Protein AF-A0A0V0QAX4-F1 (afdb_monomer)

Organism: Pseudocohnilembus persalinus (NCBI:txid266149)

Mean predicted aligned error: 13.01 Å

InterPro domains:
  IPR016689 ESCRT-2 complex, Snf8 [PTHR12806] (11-221)
  IPR036388 Winged helix-like DNA-binding domain superfamily [G3DSA:1.10.10.10] (90-162)
  IPR036388 Winged helix-like DNA-binding domain superfamily [G3DSA:1.10.10.10] (163-232)
  IPR036390 Winged helix DNA-binding domain superfamily [SSF46785] (23-163)
  IPR036390 Winged helix DNA-binding domain superfamily [SSF46785] (170-221)
  IPR040608 Snf8/Vps36 family [PF04157] (6-216)

Radius of gyration: 29.5 Å; Cα contacts (8 Å, |Δi|>4): 236; chains: 1; bounding box: 85×43×83 Å

Foldseek 3Di:
DDPPVVVVVVVVVVVVVVVVVVVVVVVVVVVVVVVVVVVVVLVVLLVVCLVCVVVLQAPQVVVVVNQVVCVVVVQHCQPCPDGSNVVVCSVVSLLVVLVLLVVVLVVCCLQQLQKDWLVVSQVVCCVPVVGHHDLVSNVSSQVSCVVVDQWDQDPSTMIGNHPDPPDPVVVLLVVLCLVVVWDWPVSCCVPVVDDPVVVVVVVVVCVVSVQWDFDPPDPPSTRTTGGRDNDPPDDPPPDDDDD

Secondary structure (DSSP, 8-state):
---HHHHHHHHHHHHHHHHHHHHHHHHHHHHHHHHHHHHHHHHHHHHHHHHTHHHHHH-HHHHHHHHHHHHHTT--TT--SS-TTGGGTHHHHHHHHHHHHHHHHHHHHHHHTTEEEHHHHHHHHHHHH-----HHHHHHHHHHHGGGSS-EEETTTEEE-S-----HHHHHHHHHHHHHSSB-HHHHHHHH---HHHHHHHHHHHHHTTSEEEE--STTT--EEEETTS-------------

Structure (mmCIF, N/CA/C/O backbone):
data_AF-A0A0V0QAX4-F1
#
_entry.id   AF-A0A0V0QAX4-F1
#
loop_
_atom_site.group_PDB
_atom_site.id
_atom_site.type_symbol
_atom_site.label_atom_id
_atom_site.label_alt_id
_atom_site.label_comp_id
_atom_site.label_asym_id
_atom_site.label_entity_id
_atom_site.label_seq_id
_atom_site.pdbx_PDB_ins_code
_atom_site.Cartn_x
_atom_site.Cartn_y
_atom_site.Cartn_z
_atom_site.occupancy
_atom_site.B_iso_or_equiv
_atom_site.auth_seq_id
_atom_site.auth_comp_id
_atom_site.auth_asym_id
_atom_site.auth_atom_id
_atom_site.pdbx_PDB_model_num
ATOM 1 N N . MET A 1 1 ? 61.020 29.880 -45.262 1.00 47.19 1 MET A N 1
ATOM 2 C CA . MET A 1 1 ? 59.591 29.829 -44.875 1.00 47.19 1 MET A CA 1
ATOM 3 C C . MET A 1 1 ? 59.171 28.366 -44.770 1.00 47.19 1 MET A C 1
ATOM 5 O O . MET A 1 1 ? 59.233 27.662 -45.765 1.00 47.19 1 MET A O 1
ATOM 9 N N . TYR A 1 2 ? 58.851 27.876 -43.567 1.00 47.47 2 TYR A N 1
ATOM 10 C CA . TYR A 1 2 ? 58.527 26.464 -43.296 1.00 47.47 2 TYR A CA 1
ATOM 11 C C . TYR A 1 2 ? 57.004 26.238 -43.420 1.00 47.47 2 TYR A C 1
ATOM 13 O O . TYR A 1 2 ? 56.270 26.425 -42.454 1.00 47.47 2 TYR A O 1
ATOM 21 N N . THR A 1 3 ? 56.512 25.852 -44.600 1.00 57.62 3 THR A N 1
ATOM 22 C CA . THR A 1 3 ? 55.073 25.620 -44.881 1.00 57.62 3 THR A CA 1
ATOM 23 C C . THR A 1 3 ? 54.594 24.192 -44.562 1.00 57.62 3 THR A C 1
ATOM 25 O O . THR A 1 3 ? 53.397 23.925 -44.522 1.00 57.62 3 THR A O 1
ATOM 28 N N . GLY A 1 4 ? 55.505 23.255 -44.267 1.00 58.09 4 GLY A N 1
ATOM 29 C CA . GLY A 1 4 ? 55.155 21.846 -44.017 1.00 58.09 4 GLY A CA 1
ATOM 30 C C . GLY A 1 4 ? 54.457 21.572 -42.674 1.00 58.09 4 GLY A C 1
ATOM 31 O O . GLY A 1 4 ? 53.596 20.698 -42.590 1.00 58.09 4 GLY A O 1
ATOM 32 N N . LYS A 1 5 ? 54.773 22.337 -41.616 1.00 57.31 5 LYS A N 1
ATOM 33 C CA . LYS A 1 5 ? 54.164 22.147 -40.281 1.00 57.31 5 LYS A CA 1
ATOM 34 C C . LYS A 1 5 ? 52.721 22.670 -40.199 1.00 57.31 5 LYS A C 1
ATOM 36 O O . LYS A 1 5 ? 51.925 22.106 -39.451 1.00 57.31 5 LYS A O 1
ATOM 41 N N . SER A 1 6 ? 52.367 23.71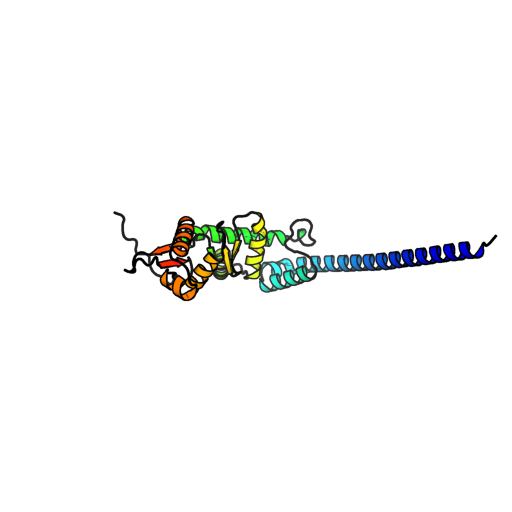3 -40.960 1.00 60.25 6 SER A N 1
ATOM 42 C CA . SER A 1 6 ? 50.993 24.242 -41.002 1.00 60.25 6 SER A CA 1
ATOM 43 C C . SER A 1 6 ? 50.045 23.304 -41.747 1.00 60.25 6 SER A C 1
ATOM 45 O O . SER A 1 6 ? 48.944 23.050 -41.260 1.00 60.25 6 SER A O 1
ATOM 47 N N . ASN A 1 7 ? 50.495 22.717 -42.862 1.00 61.50 7 ASN A N 1
ATOM 48 C CA . ASN A 1 7 ? 49.684 21.794 -43.661 1.00 61.50 7 ASN A CA 1
ATOM 49 C C . ASN A 1 7 ? 49.358 20.513 -42.879 1.00 61.50 7 ASN A C 1
ATOM 51 O O . ASN A 1 7 ? 48.192 20.140 -42.778 1.00 61.50 7 ASN A O 1
ATOM 55 N N . PHE A 1 8 ? 50.342 19.927 -42.186 1.00 61.03 8 PHE A N 1
ATOM 56 C CA . PHE A 1 8 ? 50.120 18.746 -41.343 1.00 61.03 8 PHE A CA 1
ATOM 57 C C . PHE A 1 8 ? 49.133 19.000 -40.189 1.00 61.03 8 PHE A C 1
ATOM 59 O O . PHE A 1 8 ? 48.327 18.131 -39.851 1.00 61.03 8 PHE A O 1
ATOM 66 N N . LYS A 1 9 ? 49.160 20.202 -39.590 1.00 69.69 9 LYS A N 1
ATOM 67 C CA . LYS A 1 9 ? 48.204 20.600 -38.544 1.00 69.69 9 LYS A CA 1
ATOM 68 C C . LYS A 1 9 ? 46.785 20.745 -39.109 1.00 69.69 9 LYS A C 1
ATOM 70 O O . LYS A 1 9 ? 45.846 20.270 -38.476 1.00 69.69 9 LYS A O 1
ATOM 75 N N . SER A 1 10 ? 46.644 21.313 -40.310 1.00 72.81 10 SER A N 1
ATOM 76 C CA . SER A 1 10 ? 45.350 21.453 -40.993 1.00 72.81 10 SER A CA 1
ATOM 77 C C . SER A 1 10 ? 44.757 20.111 -41.446 1.00 72.81 10 SER A C 1
ATOM 79 O O . SER A 1 10 ? 43.562 19.886 -41.289 1.00 72.81 10 SER A O 1
ATOM 81 N N . ASP A 1 11 ? 45.585 19.168 -41.904 1.00 75.06 11 ASP A N 1
ATOM 82 C CA . ASP A 1 11 ? 45.136 17.827 -42.304 1.00 75.06 11 ASP A CA 1
ATOM 83 C C . ASP A 1 11 ? 44.796 16.941 -41.104 1.00 75.06 11 ASP A C 1
ATOM 85 O O . ASP A 1 11 ? 43.982 16.022 -41.204 1.00 75.06 11 ASP A O 1
ATOM 89 N N . ARG A 1 12 ? 45.425 17.188 -39.950 1.00 76.75 12 ARG A N 1
ATOM 90 C CA . ARG A 1 12 ? 45.042 16.554 -38.685 1.00 76.75 12 ARG A CA 1
ATOM 91 C C . ARG A 1 12 ? 43.699 17.096 -38.193 1.00 76.75 12 ARG A C 1
ATOM 93 O O . ARG A 1 12 ? 42.835 16.297 -37.867 1.00 76.75 12 ARG A O 1
ATOM 100 N N . GLN A 1 13 ? 43.487 18.413 -38.254 1.00 79.25 13 GLN A N 1
ATOM 101 C CA . GLN A 1 13 ? 42.197 19.032 -37.920 1.00 79.25 13 GLN A CA 1
ATOM 102 C C . GLN A 1 13 ? 41.061 18.529 -38.819 1.00 79.25 13 GLN A C 1
ATOM 104 O O . GLN A 1 13 ? 40.039 18.098 -38.300 1.00 79.25 13 GLN A O 1
ATOM 109 N N . LYS A 1 14 ? 41.268 18.466 -40.141 1.00 81.88 14 LYS A N 1
ATOM 110 C CA . LYS A 1 14 ? 40.272 17.920 -41.080 1.00 81.88 14 LYS A CA 1
ATOM 111 C C . LYS A 1 14 ? 39.947 16.447 -40.816 1.00 81.88 14 LYS A C 1
ATOM 113 O O . LYS A 1 14 ? 38.798 16.039 -40.954 1.00 81.88 14 LYS A O 1
ATOM 118 N N . ARG A 1 15 ? 40.940 15.633 -40.434 1.00 79.06 15 ARG A N 1
ATOM 119 C CA . ARG A 1 15 ? 40.718 14.226 -40.054 1.00 79.06 15 ARG A CA 1
ATOM 120 C C . ARG A 1 15 ? 39.947 14.105 -38.743 1.00 79.06 15 ARG A C 1
ATOM 122 O O . ARG A 1 15 ? 39.006 13.323 -38.679 1.00 79.06 15 ARG A O 1
ATOM 129 N N . ASP A 1 16 ? 40.298 14.903 -37.740 1.00 82.19 16 ASP A N 1
ATOM 130 C CA . ASP A 1 16 ? 39.611 14.915 -36.446 1.00 82.19 16 ASP A CA 1
ATOM 131 C C . ASP A 1 16 ? 38.159 15.417 -36.580 1.00 82.19 16 ASP A C 1
ATOM 133 O O . ASP A 1 16 ? 37.256 14.888 -35.933 1.00 82.19 16 ASP A O 1
ATOM 137 N N . GLU A 1 17 ? 37.905 16.404 -37.445 1.00 84.88 17 GLU A N 1
ATOM 138 C CA . GLU A 1 17 ? 36.560 16.884 -37.793 1.00 84.88 17 GLU A CA 1
ATOM 139 C C . GLU A 1 17 ? 35.748 15.815 -38.525 1.00 84.88 17 GLU A C 1
ATOM 141 O O . GLU A 1 17 ? 34.607 15.553 -38.146 1.00 84.88 17 GLU A O 1
ATOM 146 N N . LYS A 1 18 ? 36.354 15.122 -39.496 1.00 87.62 18 LYS A N 1
ATOM 147 C CA . LYS A 1 18 ? 35.697 14.034 -40.228 1.00 87.62 18 LYS A CA 1
ATOM 148 C C . LYS A 1 18 ? 35.340 12.852 -39.319 1.00 87.62 18 LYS A C 1
ATOM 150 O O . LYS A 1 18 ? 34.221 12.357 -39.392 1.00 87.62 18 LYS A O 1
ATOM 155 N N . ILE A 1 19 ? 36.231 12.456 -38.405 1.00 87.12 19 ILE A N 1
ATOM 156 C CA . ILE A 1 19 ? 35.958 11.408 -37.402 1.00 87.12 19 ILE A CA 1
ATOM 157 C C . ILE A 1 19 ? 34.813 11.832 -36.469 1.00 87.12 19 ILE A C 1
ATOM 159 O O . ILE A 1 19 ? 33.956 11.017 -36.127 1.00 87.12 19 ILE A O 1
ATOM 163 N N . LYS A 1 20 ? 34.755 13.111 -36.073 1.00 88.31 20 LYS A N 1
ATOM 164 C CA . LYS A 1 20 ? 33.646 13.643 -35.263 1.00 88.31 20 LYS A CA 1
ATOM 165 C C . LYS A 1 20 ? 32.323 13.655 -36.026 1.00 88.31 20 LYS A C 1
ATOM 167 O O . LYS A 1 20 ? 31.297 13.318 -35.440 1.00 88.31 20 LYS A O 1
ATOM 172 N N . GLU A 1 21 ? 32.322 14.034 -37.301 1.00 89.88 21 GLU A N 1
ATOM 173 C CA . GLU A 1 21 ? 31.119 14.002 -38.140 1.00 89.88 21 GLU A CA 1
ATOM 174 C C . GLU A 1 21 ? 30.629 12.577 -38.394 1.00 89.88 21 GLU A C 1
ATOM 176 O O . GLU A 1 21 ? 29.437 12.313 -38.256 1.00 89.88 21 GLU A O 1
ATOM 181 N N . GLU A 1 22 ? 31.526 11.646 -38.718 1.00 88.25 22 GLU A N 1
ATOM 182 C CA . GLU A 1 22 ? 31.187 10.231 -38.897 1.00 88.25 22 GLU A CA 1
ATOM 183 C C . GLU A 1 22 ? 30.671 9.613 -37.588 1.00 88.25 22 GLU A C 1
ATOM 185 O O . GLU A 1 22 ? 29.673 8.892 -37.599 1.00 88.25 22 GLU A O 1
ATOM 190 N N . GLY A 1 23 ? 31.265 9.974 -36.445 1.00 89.12 23 GLY A N 1
ATOM 191 C CA . GLY A 1 23 ? 30.780 9.581 -35.120 1.00 89.12 23 GLY A CA 1
ATOM 192 C C . GLY A 1 23 ? 29.378 10.114 -34.808 1.00 89.12 23 GLY A C 1
ATOM 193 O O . GLY A 1 23 ? 28.542 9.366 -34.299 1.00 89.12 23 GLY A O 1
ATOM 194 N N . LYS A 1 24 ? 29.086 11.375 -35.162 1.00 91.38 24 LYS A N 1
ATOM 195 C CA . LYS A 1 24 ? 27.735 11.951 -35.045 1.00 91.38 24 LYS A CA 1
ATOM 196 C C . LYS A 1 24 ? 26.735 11.243 -35.957 1.00 91.38 24 LYS A C 1
ATOM 198 O O . LYS A 1 24 ? 25.682 10.848 -35.477 1.00 91.38 24 LYS A O 1
ATOM 203 N N . LYS A 1 25 ? 27.083 10.997 -37.225 1.00 91.50 25 LYS A N 1
ATOM 204 C CA . LYS A 1 25 ? 26.215 10.276 -38.174 1.00 91.50 25 LYS A CA 1
ATOM 205 C C . LYS A 1 25 ? 25.864 8.876 -37.674 1.00 91.50 25 LYS A C 1
ATOM 207 O O . LYS A 1 25 ? 24.694 8.513 -37.658 1.00 91.50 25 LYS A O 1
ATOM 212 N N . LEU A 1 26 ? 26.852 8.119 -37.193 1.00 91.69 26 LEU A N 1
ATOM 213 C CA . LEU A 1 26 ? 26.628 6.789 -36.623 1.00 91.69 26 LEU A CA 1
ATOM 214 C C . LEU A 1 26 ? 25.716 6.843 -35.384 1.00 91.69 26 LEU A C 1
ATOM 216 O O . LEU A 1 26 ? 24.874 5.969 -35.181 1.00 91.69 26 LEU A O 1
ATOM 220 N N . TYR A 1 27 ? 25.893 7.859 -34.538 1.00 90.38 27 TYR A N 1
ATOM 221 C CA . TYR A 1 27 ? 25.066 8.072 -33.353 1.00 90.38 27 TYR A CA 1
ATOM 222 C C . TYR A 1 27 ? 23.620 8.434 -33.721 1.00 90.38 27 TYR A C 1
ATOM 224 O O . TYR A 1 27 ? 22.680 7.859 -33.168 1.00 90.38 27 TYR A O 1
ATOM 232 N N . ASP A 1 28 ? 23.436 9.315 -34.701 1.00 92.00 28 ASP A N 1
ATOM 233 C CA . ASP A 1 28 ? 22.125 9.727 -35.197 1.00 92.00 28 ASP A CA 1
ATOM 234 C C . ASP A 1 28 ? 21.388 8.567 -35.876 1.00 92.00 28 ASP A C 1
ATOM 236 O O . ASP A 1 28 ? 20.200 8.362 -35.624 1.00 92.00 28 ASP A O 1
ATOM 240 N N . GLU A 1 29 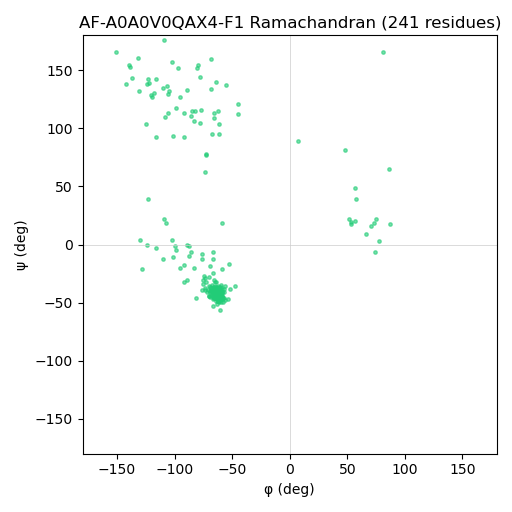? 22.086 7.739 -36.659 1.00 92.81 29 GLU A N 1
ATOM 241 C CA . GLU A 1 29 ? 21.525 6.516 -37.242 1.00 92.81 29 GLU A CA 1
ATOM 242 C C . GLU A 1 29 ? 21.095 5.510 -36.171 1.00 92.81 29 GLU A C 1
ATOM 244 O O . GLU A 1 29 ? 19.999 4.950 -36.253 1.00 92.81 29 GLU A O 1
ATOM 249 N N . LYS A 1 30 ? 21.919 5.296 -35.135 1.00 89.94 30 LYS A N 1
ATOM 250 C CA . LYS A 1 30 ? 21.555 4.434 -33.999 1.00 89.94 30 LYS A CA 1
ATOM 251 C C . LYS A 1 30 ? 20.317 4.960 -33.274 1.00 89.94 30 LYS A C 1
ATOM 253 O O . LYS A 1 30 ? 19.396 4.188 -33.022 1.00 89.94 30 LYS A O 1
ATOM 258 N N . ASN A 1 31 ? 20.255 6.260 -32.993 1.00 92.25 31 ASN A N 1
ATOM 259 C CA . ASN A 1 31 ? 19.094 6.881 -32.357 1.00 92.25 31 ASN A CA 1
ATOM 260 C C . ASN A 1 31 ? 17.840 6.803 -33.225 1.00 92.25 31 ASN A C 1
ATOM 262 O O . ASN A 1 31 ? 16.748 6.585 -32.704 1.00 92.25 31 ASN A O 1
ATOM 266 N N . LYS A 1 32 ? 17.980 6.963 -34.543 1.00 93.44 32 LYS A N 1
ATOM 267 C CA . LYS A 1 32 ? 16.867 6.822 -35.479 1.00 93.44 32 LYS A CA 1
ATOM 268 C C . LYS A 1 32 ? 16.303 5.401 -35.445 1.00 93.44 32 LYS A C 1
ATOM 270 O O . LYS A 1 32 ? 15.104 5.243 -35.239 1.00 93.44 32 LYS A O 1
ATOM 275 N N . ARG A 1 33 ? 17.166 4.382 -35.521 1.00 89.31 33 ARG A N 1
ATOM 276 C CA . ARG A 1 33 ? 16.754 2.971 -35.405 1.00 89.31 33 ARG A CA 1
ATOM 277 C C . ARG A 1 33 ? 16.085 2.671 -34.065 1.00 89.31 33 ARG A C 1
ATOM 279 O O . ARG A 1 33 ? 15.062 1.999 -34.032 1.00 89.31 33 ARG A O 1
ATOM 286 N N . LEU A 1 34 ? 16.625 3.192 -32.962 1.00 87.88 34 LEU A N 1
ATOM 287 C CA . LEU A 1 34 ? 16.018 3.027 -31.637 1.00 87.88 34 LEU A CA 1
ATOM 288 C C . LEU A 1 34 ? 14.614 3.647 -31.568 1.00 87.88 34 LEU A C 1
ATOM 290 O O . LEU A 1 34 ? 13.704 3.026 -31.025 1.00 87.88 34 LEU A O 1
ATOM 294 N N . LYS A 1 35 ? 14.414 4.833 -32.156 1.00 86.88 35 LYS A N 1
ATOM 295 C CA . LYS A 1 35 ? 13.094 5.483 -32.231 1.00 86.88 35 LYS A CA 1
ATOM 296 C C . LYS A 1 35 ? 12.101 4.697 -33.087 1.00 86.88 35 LYS A C 1
ATOM 298 O O . LYS A 1 35 ? 10.939 4.583 -32.707 1.00 86.88 35 LYS A O 1
ATOM 303 N N . GLU A 1 36 ? 12.541 4.146 -34.215 1.00 89.12 36 GLU A N 1
ATOM 304 C CA . GLU A 1 36 ? 11.704 3.305 -35.080 1.00 89.12 36 GLU A CA 1
ATOM 305 C C . GLU A 1 36 ? 11.250 2.037 -34.343 1.00 89.12 36 GLU A C 1
ATOM 307 O O . GLU A 1 36 ? 10.052 1.761 -34.286 1.00 89.12 36 GLU A O 1
ATOM 312 N N . ILE A 1 37 ? 12.179 1.328 -33.687 1.00 86.31 37 ILE A N 1
ATOM 313 C CA . ILE A 1 37 ? 11.867 0.145 -32.866 1.00 86.31 37 ILE A CA 1
ATOM 314 C C . ILE A 1 37 ? 10.879 0.505 -31.754 1.00 86.31 37 ILE A C 1
ATOM 316 O O . ILE A 1 37 ? 9.887 -0.196 -31.563 1.00 86.31 37 ILE A O 1
ATOM 320 N N . HIS A 1 38 ? 11.118 1.612 -31.047 1.00 82.56 38 HIS A N 1
ATOM 321 C CA . HIS A 1 38 ? 10.220 2.084 -29.998 1.00 82.56 38 HIS A CA 1
ATOM 322 C C . HIS A 1 38 ? 8.808 2.359 -30.534 1.00 82.56 38 HIS A C 1
ATOM 324 O O . HIS A 1 38 ? 7.829 2.021 -29.875 1.00 82.56 38 HIS A O 1
ATOM 330 N N . THR A 1 39 ? 8.692 2.950 -31.726 1.00 82.62 39 THR A N 1
ATOM 331 C CA . THR A 1 39 ? 7.399 3.292 -32.342 1.00 82.62 39 THR A CA 1
ATOM 332 C C . THR A 1 39 ? 6.608 2.036 -32.697 1.00 82.62 39 THR A C 1
ATOM 334 O O . THR A 1 39 ? 5.495 1.869 -32.209 1.00 82.62 39 THR A O 1
ATOM 337 N N . VAL A 1 40 ? 7.215 1.103 -33.439 1.00 86.56 40 VAL A N 1
ATOM 338 C CA . VAL A 1 40 ? 6.571 -0.169 -33.820 1.00 86.56 40 VAL A CA 1
ATOM 339 C C . VAL A 1 40 ? 6.159 -0.967 -32.583 1.00 86.56 40 VAL A C 1
ATOM 341 O O . VAL A 1 40 ? 5.072 -1.538 -32.521 1.00 86.56 40 VAL A O 1
ATOM 344 N N . PHE A 1 41 ? 7.016 -1.000 -31.563 1.00 80.44 41 PHE A N 1
ATOM 345 C CA . PHE A 1 41 ? 6.709 -1.713 -30.332 1.00 80.44 41 PHE A CA 1
ATOM 346 C C . PHE A 1 41 ? 5.574 -1.048 -29.543 1.00 80.44 41 PHE A C 1
ATOM 348 O O . PHE A 1 41 ? 4.704 -1.743 -29.025 1.00 80.44 41 PHE A O 1
ATOM 355 N N . SER A 1 42 ? 5.550 0.287 -29.489 1.00 78.69 42 SER A N 1
ATOM 356 C CA . SER A 1 42 ? 4.473 1.050 -28.851 1.00 78.69 42 SER A CA 1
ATOM 357 C C . SER A 1 42 ? 3.127 0.779 -29.516 1.00 78.69 42 SER A C 1
ATOM 359 O O . SER A 1 42 ? 2.152 0.512 -28.823 1.00 78.69 42 SER A O 1
ATOM 361 N N . GLU A 1 43 ? 3.078 0.778 -30.849 1.00 82.12 43 GLU A N 1
ATOM 362 C CA . GLU A 1 43 ? 1.871 0.458 -31.620 1.00 82.12 43 GLU A CA 1
ATOM 363 C C . GLU A 1 43 ? 1.377 -0.966 -31.336 1.00 82.12 43 GLU A C 1
ATOM 365 O O . GLU A 1 43 ? 0.200 -1.164 -31.026 1.00 82.12 43 GLU A O 1
ATOM 370 N N . ASN A 1 44 ? 2.286 -1.946 -31.347 1.00 84.06 44 ASN A N 1
ATOM 371 C CA . ASN A 1 44 ? 1.963 -3.337 -31.026 1.00 84.06 44 ASN A CA 1
ATOM 372 C C . ASN A 1 44 ? 1.453 -3.495 -29.587 1.00 84.06 44 ASN A C 1
ATOM 374 O O . ASN A 1 44 ? 0.505 -4.243 -29.345 1.00 84.06 44 ASN A O 1
ATOM 378 N N . LEU A 1 45 ? 2.057 -2.791 -28.626 1.00 81.12 45 LEU A N 1
ATOM 379 C CA . LEU A 1 45 ? 1.642 -2.825 -27.226 1.00 81.12 45 LEU A CA 1
ATOM 380 C C . LEU A 1 45 ? 0.253 -2.202 -27.058 1.00 81.12 45 LEU A C 1
ATOM 382 O O . LEU A 1 45 ? -0.593 -2.782 -26.378 1.00 81.12 45 LEU A O 1
ATOM 386 N N . THR A 1 46 ? -0.021 -1.078 -27.719 1.00 78.19 46 THR A N 1
ATOM 387 C CA . THR A 1 46 ? -1.347 -0.449 -27.724 1.00 78.19 46 THR A CA 1
ATOM 388 C C . THR A 1 46 ? -2.396 -1.363 -28.355 1.00 78.19 46 THR A C 1
ATOM 390 O O . THR A 1 46 ? -3.487 -1.525 -27.806 1.00 78.19 46 THR A O 1
ATOM 393 N N . GLN A 1 47 ? -2.066 -2.031 -29.462 1.00 83.44 47 GLN A N 1
ATOM 394 C CA . GLN A 1 47 ? -2.954 -3.008 -30.090 1.00 83.44 47 GLN A CA 1
ATOM 395 C C . GLN A 1 47 ? -3.226 -4.199 -29.162 1.00 83.44 47 GLN A C 1
ATOM 397 O O . GLN A 1 47 ? -4.377 -4.603 -29.001 1.00 83.44 47 GLN A O 1
ATOM 402 N N . TYR A 1 48 ? -2.193 -4.729 -28.506 1.00 83.00 48 TYR A N 1
ATOM 403 C CA . TYR A 1 48 ? -2.325 -5.806 -27.526 1.00 83.00 48 TYR A CA 1
ATOM 404 C C . TYR A 1 48 ? -3.205 -5.388 -26.342 1.00 83.00 48 TYR A C 1
ATOM 406 O O . TYR A 1 48 ? -4.123 -6.111 -25.952 1.00 83.00 48 TYR A O 1
ATOM 414 N N . ALA A 1 49 ? -2.972 -4.195 -25.795 1.00 80.50 49 ALA A N 1
ATOM 415 C CA . ALA A 1 49 ? -3.759 -3.646 -24.701 1.00 80.50 49 ALA A CA 1
ATOM 416 C C . ALA A 1 49 ? -5.235 -3.479 -25.101 1.00 80.50 49 ALA A C 1
ATOM 418 O O . ALA A 1 49 ? -6.122 -3.868 -24.345 1.00 80.50 49 ALA A O 1
ATOM 419 N N . SER A 1 50 ? -5.510 -3.001 -26.318 1.00 81.38 50 SER A N 1
ATOM 420 C CA . SER A 1 50 ? -6.872 -2.895 -26.854 1.00 81.38 50 SER A CA 1
ATOM 421 C C . SER A 1 50 ? -7.545 -4.266 -27.009 1.00 81.38 50 SER A C 1
ATOM 423 O O . SER A 1 50 ? -8.672 -4.451 -26.552 1.00 81.38 50 SER A O 1
ATOM 425 N N . GLN A 1 51 ? -6.847 -5.258 -27.571 1.00 87.25 51 GLN A N 1
ATOM 426 C CA . GLN A 1 51 ? -7.388 -6.609 -27.769 1.00 87.25 51 GLN A CA 1
ATOM 427 C C . GLN A 1 51 ? -7.700 -7.333 -26.455 1.00 87.25 51 GLN A C 1
ATOM 429 O O . GLN A 1 51 ? -8.671 -8.085 -26.369 1.00 87.25 51 GLN A O 1
ATOM 434 N N . TYR A 1 52 ? -6.879 -7.123 -25.425 1.00 84.69 52 TYR A N 1
ATOM 435 C CA . TYR A 1 52 ? -6.994 -7.821 -24.146 1.00 84.69 52 TYR A CA 1
ATOM 436 C C . TYR A 1 52 ? -7.517 -6.936 -23.009 1.00 84.69 52 TYR A C 1
ATOM 438 O O . TYR A 1 52 ? -7.396 -7.314 -21.841 1.00 84.69 52 TYR A O 1
ATOM 446 N N . GLN A 1 53 ? -8.152 -5.803 -23.322 1.00 81.56 53 GLN A N 1
ATOM 447 C CA . GLN A 1 53 ? -8.592 -4.816 -22.332 1.00 81.56 53 GLN A CA 1
ATOM 448 C C . GLN A 1 53 ? -9.461 -5.430 -21.229 1.00 81.56 53 GLN A C 1
ATOM 450 O O . GLN A 1 53 ? -9.201 -5.228 -20.040 1.00 81.56 53 GLN A O 1
ATOM 455 N N . ASP A 1 54 ? -10.443 -6.249 -21.602 1.00 83.69 54 ASP A N 1
ATOM 456 C CA . ASP A 1 54 ? -11.325 -6.920 -20.644 1.00 83.69 54 ASP A CA 1
ATOM 457 C C . ASP A 1 54 ? -10.584 -7.917 -19.753 1.00 83.69 54 ASP A C 1
ATOM 459 O O . ASP A 1 54 ? -10.891 -8.033 -18.564 1.00 83.69 54 ASP A O 1
ATOM 463 N N . LYS A 1 55 ? -9.585 -8.623 -20.297 1.00 85.94 55 LYS A N 1
ATOM 464 C CA . LYS A 1 55 ? -8.765 -9.554 -19.511 1.00 85.94 55 LYS A CA 1
ATOM 465 C C . LYS A 1 55 ? -7.905 -8.798 -18.504 1.00 85.94 55 LYS A C 1
ATOM 467 O O . LYS A 1 55 ? -7.805 -9.238 -17.363 1.00 85.94 55 LYS A O 1
ATOM 472 N N . ILE A 1 56 ? -7.358 -7.645 -18.890 1.00 83.38 56 ILE A N 1
ATOM 473 C CA . ILE A 1 56 ? -6.573 -6.778 -17.998 1.00 83.38 56 ILE A CA 1
ATOM 474 C C . ILE A 1 56 ? -7.462 -6.188 -16.893 1.00 83.38 56 ILE A C 1
ATOM 476 O O . ILE A 1 56 ? -7.045 -6.084 -15.742 1.00 83.38 56 ILE A O 1
ATOM 480 N N . LYS A 1 57 ? -8.721 -5.849 -17.188 1.00 82.06 57 LYS A N 1
ATOM 481 C CA . LYS A 1 57 ? -9.656 -5.344 -16.168 1.00 82.06 57 LYS A CA 1
ATOM 482 C C . LYS A 1 57 ? -10.153 -6.437 -15.217 1.00 82.06 57 LYS A C 1
ATOM 484 O O . LYS A 1 57 ? -10.265 -6.194 -14.019 1.00 82.06 57 LYS A O 1
ATOM 489 N N . LYS A 1 58 ? -10.430 -7.643 -15.717 1.00 85.62 58 LYS A N 1
ATOM 490 C CA . LYS A 1 58 ? -11.065 -8.708 -14.919 1.00 85.62 58 LYS A CA 1
ATOM 491 C C . LYS A 1 58 ? -10.087 -9.606 -14.166 1.00 85.62 58 LYS A C 1
ATOM 493 O O . LYS A 1 58 ? -10.456 -10.118 -13.116 1.00 85.62 58 LYS A O 1
ATOM 498 N N . ASN A 1 59 ? -8.877 -9.828 -14.683 1.00 89.50 59 ASN A N 1
ATOM 499 C CA . ASN A 1 59 ? -7.920 -10.767 -14.095 1.00 89.50 59 ASN A CA 1
ATOM 500 C C . ASN A 1 59 ? -6.744 -10.022 -13.426 1.00 89.50 59 ASN A C 1
ATOM 502 O O . ASN A 1 59 ? -5.891 -9.486 -14.138 1.00 89.50 59 ASN A O 1
ATOM 506 N N . PRO A 1 60 ? -6.643 -10.033 -12.080 1.00 89.88 60 PRO A N 1
ATOM 507 C CA . PRO A 1 60 ? -5.562 -9.361 -11.352 1.00 89.88 60 PRO A CA 1
ATOM 508 C C . PRO A 1 60 ? -4.161 -9.864 -11.699 1.00 89.88 60 PRO A C 1
ATOM 510 O O . PRO A 1 60 ? -3.219 -9.079 -11.766 1.00 89.88 60 PRO A O 1
ATOM 513 N N . HIS A 1 61 ? -4.006 -11.168 -11.938 1.00 90.19 61 HIS A N 1
ATOM 514 C CA . HIS A 1 61 ? -2.702 -11.750 -12.250 1.00 90.19 61 HIS A CA 1
ATOM 515 C C . HIS A 1 61 ? -2.223 -11.321 -13.638 1.00 90.19 61 HIS A C 1
ATOM 517 O O . HIS A 1 61 ? -1.088 -10.881 -13.799 1.00 90.19 61 HIS A O 1
ATOM 523 N N . PHE A 1 62 ? -3.121 -11.363 -14.625 1.00 89.44 62 PHE A N 1
ATOM 524 C CA . PHE A 1 62 ? -2.822 -10.886 -15.975 1.00 89.44 62 PHE A CA 1
ATOM 525 C C . PHE A 1 62 ? -2.520 -9.382 -15.990 1.00 89.44 62 PHE A C 1
ATOM 527 O O . PHE A 1 62 ? -1.589 -8.937 -16.656 1.00 89.44 62 PHE A O 1
ATOM 534 N N . ARG A 1 63 ? -3.270 -8.598 -15.206 1.00 88.62 63 ARG A N 1
ATOM 535 C CA . ARG A 1 63 ? -3.027 -7.164 -15.025 1.00 88.62 63 ARG A CA 1
ATOM 536 C C . ARG A 1 63 ? -1.647 -6.880 -14.449 1.00 88.62 63 ARG A C 1
ATOM 538 O O . ARG A 1 63 ? -0.951 -6.008 -14.957 1.00 88.62 63 ARG A O 1
ATOM 545 N N . GLN A 1 64 ? -1.241 -7.619 -13.421 1.00 88.50 64 GLN A N 1
ATOM 546 C CA . GLN A 1 64 ? 0.086 -7.477 -12.831 1.00 88.50 64 GLN A CA 1
ATOM 547 C C . GLN A 1 64 ? 1.191 -7.760 -13.859 1.00 88.50 64 GLN A C 1
ATOM 549 O O . GLN A 1 64 ? 2.064 -6.918 -14.036 1.00 88.50 64 GLN A O 1
ATOM 554 N N . GLN A 1 65 ? 1.109 -8.875 -14.592 1.00 88.75 65 GLN A N 1
ATOM 555 C CA . GLN A 1 65 ? 2.089 -9.218 -15.634 1.00 88.75 65 GLN A CA 1
ATOM 556 C C . GLN A 1 65 ? 2.170 -8.149 -16.731 1.00 88.75 65 GLN A C 1
ATOM 558 O O . GLN A 1 65 ? 3.254 -7.783 -17.180 1.00 88.75 65 GLN A O 1
ATOM 563 N N . PHE A 1 66 ? 1.020 -7.613 -17.149 1.00 85.69 66 PHE A N 1
ATOM 564 C CA . PHE A 1 66 ? 0.972 -6.525 -18.123 1.00 85.69 66 PHE A CA 1
ATOM 565 C C . PHE A 1 66 ? 1.658 -5.255 -17.597 1.00 85.69 66 PHE A C 1
ATOM 567 O O . PHE A 1 66 ? 2.407 -4.607 -18.326 1.00 85.69 66 PHE A O 1
ATOM 574 N N . ASN A 1 67 ? 1.457 -4.916 -16.323 1.00 83.50 67 ASN A N 1
ATOM 575 C CA . ASN A 1 67 ? 2.117 -3.768 -15.707 1.00 83.50 67 ASN A CA 1
ATOM 576 C C . ASN A 1 67 ? 3.630 -3.971 -15.547 1.00 83.50 67 ASN A C 1
ATOM 578 O O . ASN A 1 67 ? 4.385 -3.030 -15.774 1.00 83.50 67 ASN A O 1
ATOM 582 N N . GLU A 1 68 ? 4.078 -5.174 -15.187 1.00 86.06 68 GLU A N 1
ATOM 583 C CA . GLU A 1 68 ? 5.503 -5.529 -15.112 1.00 86.06 68 GLU A CA 1
ATOM 584 C C . GLU A 1 68 ? 6.177 -5.402 -16.486 1.00 86.06 68 GLU A C 1
ATOM 586 O O . GLU A 1 68 ? 7.266 -4.836 -16.591 1.00 86.06 68 GLU A O 1
ATOM 591 N N . LEU A 1 69 ? 5.496 -5.833 -17.555 1.00 83.31 69 LEU A N 1
ATOM 592 C CA . LEU A 1 69 ? 5.954 -5.638 -18.932 1.00 83.31 69 LEU A CA 1
ATOM 593 C C . LEU A 1 69 ? 6.099 -4.147 -19.275 1.00 83.31 69 LEU A C 1
ATOM 595 O O . LEU A 1 69 ? 7.115 -3.745 -19.837 1.00 83.31 69 LEU A O 1
ATOM 599 N N . CYS A 1 70 ? 5.110 -3.322 -18.914 1.00 79.94 70 CYS A N 1
ATOM 600 C CA . CYS A 1 70 ? 5.165 -1.877 -19.150 1.00 79.94 70 CYS A CA 1
ATOM 601 C C . CYS A 1 70 ? 6.324 -1.222 -18.373 1.00 79.94 70 CYS A C 1
ATOM 603 O O . CYS A 1 70 ? 7.099 -0.455 -18.947 1.00 79.94 70 CYS A O 1
ATOM 605 N N . GLN A 1 71 ? 6.512 -1.589 -17.101 1.00 80.94 71 GLN A N 1
ATOM 606 C CA . GLN A 1 71 ? 7.603 -1.080 -16.262 1.00 80.94 71 GLN A CA 1
ATOM 607 C C . GLN A 1 71 ? 8.986 -1.476 -16.778 1.00 80.94 71 GLN A C 1
ATOM 609 O O . GLN A 1 71 ? 9.889 -0.642 -16.774 1.00 80.94 71 GLN A O 1
ATOM 614 N N . GLY A 1 72 ? 9.153 -2.706 -17.277 1.00 78.06 72 GLY A N 1
ATOM 615 C CA . GLY A 1 72 ? 10.406 -3.158 -17.891 1.00 78.06 72 GLY A CA 1
ATOM 616 C C . GLY A 1 72 ? 10.837 -2.312 -19.095 1.00 78.06 72 GLY A C 1
ATOM 617 O O . GLY A 1 72 ? 12.017 -2.266 -19.431 1.00 78.06 72 GLY A O 1
ATOM 618 N N . LEU A 1 73 ? 9.893 -1.600 -19.710 1.00 74.06 73 LEU A N 1
ATOM 619 C CA . LEU A 1 73 ? 10.116 -0.705 -20.844 1.00 74.06 73 LEU A CA 1
ATOM 620 C C . LEU A 1 73 ? 10.205 0.772 -20.437 1.00 74.06 73 LEU A C 1
ATOM 622 O O . LEU A 1 73 ? 10.394 1.631 -21.294 1.00 74.06 73 LEU A O 1
ATOM 626 N N . GLY A 1 74 ? 10.048 1.086 -19.148 1.00 71.88 74 GLY A N 1
ATOM 627 C CA . GLY A 1 74 ? 9.947 2.462 -18.663 1.00 71.88 74 GLY A CA 1
ATOM 628 C C . GLY A 1 74 ? 8.635 3.155 -19.046 1.00 71.88 74 GLY A C 1
ATOM 629 O O . GLY A 1 74 ? 8.549 4.379 -18.974 1.00 71.88 74 GLY A O 1
ATOM 630 N N . ILE A 1 75 ? 7.616 2.393 -19.457 1.00 72.94 75 ILE A N 1
ATOM 631 C CA . ILE A 1 75 ? 6.270 2.902 -19.721 1.00 72.94 75 ILE A CA 1
ATOM 632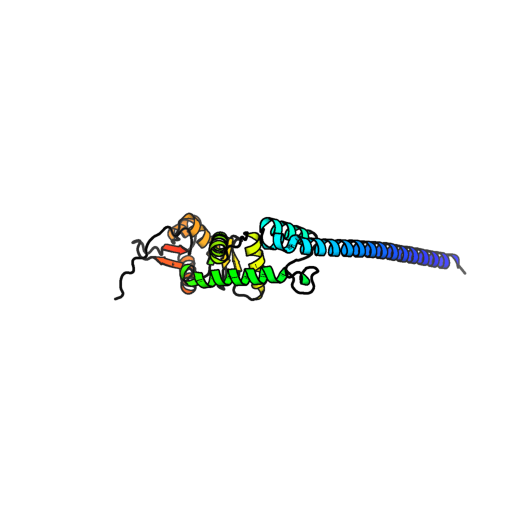 C C . ILE A 1 75 ? 5.480 2.763 -18.424 1.00 72.94 75 ILE A C 1
ATOM 634 O O . ILE A 1 75 ? 5.196 1.651 -17.984 1.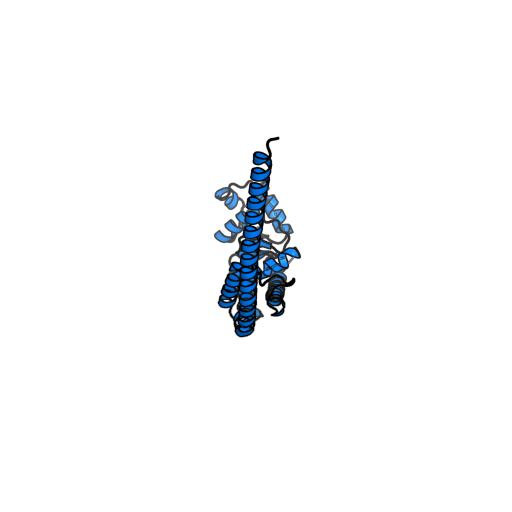00 72.94 75 ILE A O 1
ATOM 638 N N . ASP A 1 76 ? 5.107 3.881 -17.805 1.00 66.19 76 ASP A N 1
ATOM 639 C CA . ASP A 1 76 ? 4.198 3.844 -16.663 1.00 66.19 76 ASP A CA 1
ATOM 640 C C . ASP A 1 76 ? 2.738 3.848 -17.159 1.00 66.19 76 ASP A C 1
ATOM 642 O O . ASP A 1 76 ? 2.271 4.872 -17.672 1.00 66.19 76 ASP A O 1
ATOM 646 N N . PRO A 1 77 ? 1.992 2.735 -17.015 1.00 63.28 77 PRO A N 1
ATOM 647 C CA . PRO A 1 77 ? 0.586 2.676 -17.406 1.00 63.28 77 PRO A CA 1
ATOM 648 C C . PRO A 1 77 ? -0.311 3.581 -16.541 1.00 63.28 77 PRO A C 1
ATOM 650 O O . PRO A 1 77 ? -1.473 3.797 -16.890 1.00 63.28 77 PRO A O 1
ATOM 653 N N . MET A 1 78 ? 0.201 4.102 -15.416 1.00 59.97 78 MET A N 1
ATOM 654 C CA . MET A 1 78 ? -0.533 4.933 -14.460 1.00 59.97 78 MET A CA 1
ATOM 655 C C . MET A 1 78 ? -0.433 6.437 -14.732 1.00 59.97 78 MET A C 1
ATOM 657 O O . MET A 1 78 ? -1.253 7.196 -14.216 1.00 59.97 78 MET A O 1
ATOM 661 N N . VAL A 1 79 ? 0.539 6.900 -15.526 1.00 55.53 79 VAL A N 1
ATOM 662 C CA . VAL A 1 79 ? 0.717 8.339 -15.771 1.00 55.53 79 VAL A CA 1
ATOM 663 C C . VAL A 1 79 ? -0.324 8.822 -16.781 1.00 55.53 79 VAL A C 1
ATOM 665 O O . VAL A 1 79 ? -0.214 8.622 -17.990 1.00 55.53 79 VAL A O 1
ATOM 668 N N . THR A 1 80 ? -1.335 9.519 -16.262 1.00 49.47 80 THR A N 1
ATOM 669 C CA . THR A 1 80 ? -2.463 10.141 -16.981 1.00 49.47 80 THR A CA 1
ATOM 670 C C . THR A 1 80 ? -2.049 11.308 -17.893 1.00 49.47 80 THR A C 1
ATOM 672 O O . THR A 1 80 ? -2.867 11.842 -18.636 1.00 49.47 80 THR A O 1
ATOM 675 N N . LYS A 1 81 ? -0.783 11.743 -17.866 1.00 44.91 81 LYS A N 1
ATOM 676 C CA . LYS A 1 81 ? -0.287 12.851 -18.695 1.00 44.91 81 LYS A CA 1
ATOM 677 C C . LYS A 1 81 ? 0.491 12.303 -19.895 1.00 44.91 81 LYS A C 1
ATOM 679 O O . LYS A 1 81 ? 1.692 12.088 -19.803 1.00 44.91 81 LYS A O 1
ATOM 684 N N . LYS A 1 82 ? -0.206 12.121 -21.026 1.00 51.31 82 LYS A N 1
ATOM 685 C CA . LYS A 1 82 ? 0.355 11.762 -22.348 1.00 51.31 82 LYS A CA 1
ATOM 686 C C . LYS A 1 82 ? 1.193 10.470 -22.365 1.00 51.31 82 LYS A C 1
ATOM 688 O O . LYS A 1 82 ? 2.301 10.464 -22.897 1.00 51.31 82 LYS A O 1
ATOM 693 N N . SER A 1 83 ? 0.681 9.379 -21.801 1.00 54.12 83 SER A N 1
ATOM 694 C CA . SER A 1 83 ? 1.279 8.052 -21.997 1.00 54.12 83 SER A CA 1
ATOM 695 C C . SER A 1 83 ? 0.542 7.308 -23.112 1.00 54.12 83 SER A C 1
ATOM 697 O O . SER A 1 83 ? -0.644 7.522 -23.335 1.00 54.12 83 SER A O 1
ATOM 699 N N . LEU A 1 84 ? 1.232 6.409 -23.815 1.00 57.72 84 LEU A N 1
ATOM 700 C CA . LEU A 1 84 ? 0.696 5.599 -24.926 1.00 57.72 84 LEU A CA 1
ATOM 701 C C . LEU A 1 84 ? -0.597 4.824 -24.587 1.00 57.72 84 LEU A C 1
ATOM 703 O O . LEU A 1 84 ? -1.298 4.362 -25.481 1.00 57.72 84 LEU A O 1
ATOM 707 N N . LEU A 1 85 ? -0.900 4.674 -23.293 1.00 59.69 85 LEU A N 1
ATOM 708 C CA . LEU A 1 85 ? -2.000 3.881 -22.750 1.00 59.69 85 LEU A CA 1
ATOM 709 C C . LEU A 1 85 ? -3.057 4.716 -22.015 1.00 59.69 85 LEU A C 1
ATOM 711 O O . LEU A 1 85 ? -4.072 4.158 -21.587 1.00 59.69 85 LEU A O 1
ATOM 715 N N . SER A 1 86 ? -2.863 6.036 -21.872 1.00 58.84 86 SER A N 1
ATOM 716 C CA . SER A 1 86 ? -3.863 6.905 -21.239 1.00 58.84 86 SER A CA 1
ATOM 717 C C . SER A 1 86 ? -5.172 6.921 -22.028 1.00 58.84 86 SER A C 1
ATOM 719 O O . SER A 1 86 ? -6.244 6.879 -21.427 1.00 58.84 86 SER A O 1
ATOM 721 N N . ASP A 1 87 ? -5.080 6.860 -23.359 1.00 57.84 87 ASP A N 1
ATOM 722 C CA . ASP A 1 87 ? -6.231 6.856 -24.273 1.00 57.84 87 ASP A CA 1
ATOM 723 C C . ASP A 1 87 ? -7.050 5.556 -24.190 1.00 57.84 87 ASP A C 1
ATOM 725 O O . ASP A 1 87 ? -8.219 5.522 -24.565 1.00 57.84 87 ASP A O 1
ATOM 729 N N . LEU A 1 88 ? -6.469 4.485 -23.635 1.00 59.41 88 LEU A N 1
ATOM 730 C CA . LEU A 1 88 ? -7.141 3.197 -23.433 1.00 59.41 88 LEU A CA 1
ATOM 731 C C . LEU A 1 88 ? -7.863 3.107 -22.071 1.00 59.41 88 LEU A C 1
ATOM 733 O O . LEU A 1 88 ? -8.486 2.085 -21.756 1.00 59.41 88 LEU A O 1
ATOM 737 N N . GLY A 1 89 ? -7.804 4.164 -21.250 1.00 60.88 89 GLY A N 1
ATOM 738 C CA . GLY A 1 89 ? -8.502 4.236 -19.964 1.00 60.88 89 GLY A CA 1
ATOM 739 C C . GLY A 1 89 ? -7.869 3.392 -18.849 1.00 60.88 89 GLY A C 1
ATOM 740 O O . GLY A 1 89 ? -8.541 3.030 -17.880 1.00 60.88 89 GLY A O 1
ATOM 741 N N . TYR A 1 90 ? -6.580 3.054 -18.952 1.00 63.28 90 TYR A N 1
ATOM 742 C CA . TYR A 1 90 ? -5.873 2.332 -17.883 1.00 63.28 90 TYR A CA 1
ATOM 743 C C . TYR A 1 90 ? -5.566 3.220 -16.677 1.00 63.28 90 TYR A C 1
ATOM 745 O O . TYR A 1 90 ? -5.750 2.783 -15.541 1.00 63.28 90 TYR A O 1
ATOM 753 N N . GLY A 1 91 ? -5.218 4.490 -16.908 1.00 63.53 91 GLY A N 1
ATOM 754 C CA . GLY A 1 91 ? -5.068 5.474 -15.831 1.00 63.53 91 GLY A CA 1
ATOM 755 C C . GLY A 1 91 ? -6.362 5.670 -15.029 1.00 63.53 91 GLY A C 1
ATOM 756 O O . GLY A 1 91 ? -6.319 5.807 -13.808 1.00 63.53 91 GLY A O 1
ATOM 757 N N . SER A 1 92 ? -7.532 5.584 -15.678 1.00 71.75 92 SER A N 1
ATOM 758 C CA . SER A 1 92 ? -8.823 5.676 -14.982 1.00 71.75 92 SER A CA 1
ATOM 759 C C . SER A 1 92 ? -9.135 4.469 -14.098 1.00 71.75 92 SER A C 1
ATOM 761 O O . SER A 1 92 ? -9.806 4.643 -13.088 1.00 71.75 92 SER A O 1
ATOM 763 N N . PHE A 1 93 ? -8.623 3.270 -14.412 1.00 82.62 93 PHE A N 1
ATOM 764 C CA . PHE A 1 93 ? -8.881 2.081 -13.591 1.00 82.62 93 PHE A CA 1
ATOM 765 C C . PHE A 1 93 ? -8.329 2.243 -12.171 1.00 82.62 93 PHE A C 1
ATOM 767 O O . PHE A 1 93 ? -9.044 2.001 -11.203 1.00 82.62 93 PHE A O 1
ATOM 774 N N . TYR A 1 94 ? -7.073 2.676 -12.030 1.00 85.50 94 TYR A N 1
ATOM 775 C CA . TYR A 1 94 ? -6.447 2.805 -10.712 1.00 85.50 94 TYR A CA 1
ATOM 776 C C . TYR A 1 94 ? -6.970 3.996 -9.908 1.00 85.50 94 TYR A C 1
ATOM 778 O O . TYR A 1 94 ? -7.027 3.907 -8.684 1.00 85.50 94 TYR A O 1
ATOM 786 N N . LEU A 1 95 ? -7.421 5.060 -10.579 1.00 84.44 95 LEU A N 1
ATOM 787 C CA . LEU A 1 95 ? -8.132 6.171 -9.940 1.00 84.44 95 LEU A CA 1
ATOM 788 C C . LEU A 1 95 ? -9.531 5.758 -9.448 1.00 84.44 95 LEU A C 1
ATOM 790 O O . LEU A 1 95 ? -9.955 6.129 -8.352 1.00 84.44 95 LEU A O 1
ATOM 794 N N . GLU A 1 96 ? -10.258 4.958 -10.228 1.00 87.56 96 GLU A N 1
ATOM 795 C CA . GLU A 1 96 ? -11.538 4.394 -9.791 1.00 87.56 96 GLU A CA 1
ATOM 796 C C . GLU A 1 96 ? -11.332 3.421 -8.620 1.00 87.56 96 GLU A C 1
ATOM 798 O O . GLU A 1 96 ? -12.025 3.499 -7.602 1.00 87.56 96 GLU A O 1
ATOM 803 N N . LEU A 1 97 ? -10.338 2.536 -8.732 1.00 90.75 97 LEU A N 1
ATOM 804 C CA . LEU A 1 97 ? -9.987 1.575 -7.694 1.00 90.75 97 LEU A CA 1
ATOM 805 C C . LEU A 1 97 ? -9.559 2.274 -6.399 1.00 90.75 97 LEU A C 1
ATOM 807 O O . LEU A 1 97 ? -10.001 1.874 -5.324 1.00 90.75 97 LEU A O 1
ATOM 811 N N . SER A 1 98 ? -8.750 3.333 -6.481 1.00 90.31 98 SER A N 1
ATOM 812 C CA . SER A 1 98 ? -8.326 4.092 -5.303 1.00 90.31 98 SER A CA 1
ATOM 813 C C . SER A 1 98 ? -9.519 4.736 -4.602 1.00 90.31 98 SER A C 1
ATOM 815 O O . SER A 1 98 ? -9.655 4.598 -3.389 1.00 90.31 98 SER A O 1
ATOM 817 N N . THR A 1 99 ? -10.455 5.316 -5.355 1.00 90.88 99 THR A N 1
ATOM 818 C CA . THR A 1 99 ? -11.697 5.884 -4.810 1.00 90.88 99 THR A CA 1
ATOM 819 C C . THR A 1 99 ? -12.541 4.827 -4.090 1.00 90.88 99 THR A C 1
ATOM 821 O O . THR A 1 99 ? -12.983 5.053 -2.962 1.00 90.88 99 THR A O 1
ATOM 824 N N . LYS A 1 100 ? -12.719 3.640 -4.691 1.00 93.31 100 LYS A N 1
ATOM 825 C CA . LYS A 1 100 ? -13.434 2.515 -4.060 1.00 93.31 100 LYS A CA 1
ATOM 826 C C . LYS A 1 100 ? -12.737 2.047 -2.773 1.00 93.31 100 LYS A C 1
ATOM 828 O O . LYS A 1 100 ? -13.402 1.827 -1.763 1.00 93.31 100 LYS A O 1
ATOM 833 N N . ILE A 1 101 ? -11.406 1.924 -2.775 1.00 93.25 101 ILE A N 1
ATOM 834 C CA . ILE A 1 101 ? -10.633 1.534 -1.582 1.00 93.25 101 ILE A CA 1
ATOM 835 C C . ILE A 1 101 ? -10.780 2.584 -0.474 1.00 93.25 101 ILE A C 1
ATOM 837 O O . ILE A 1 101 ? -11.013 2.227 0.682 1.00 93.25 101 ILE A O 1
ATOM 841 N N . LEU A 1 102 ? -10.696 3.873 -0.810 1.00 91.38 102 LEU A N 1
ATOM 842 C CA . LEU A 1 102 ? -10.858 4.958 0.158 1.00 91.38 102 LEU A CA 1
ATOM 843 C C . LEU A 1 102 ? -12.266 4.995 0.761 1.00 91.38 102 LEU A C 1
ATOM 845 O O . LEU A 1 102 ? -12.387 5.218 1.963 1.00 91.38 102 LEU A O 1
ATOM 849 N N . ASP A 1 103 ? -13.315 4.701 -0.013 1.00 91.62 103 ASP A N 1
ATOM 850 C CA . ASP A 1 103 ? -14.681 4.556 0.512 1.00 91.62 103 ASP A CA 1
ATOM 851 C C . ASP A 1 103 ? -14.794 3.397 1.520 1.00 91.62 103 ASP A C 1
ATOM 853 O O . ASP A 1 103 ? -15.412 3.536 2.581 1.00 91.62 103 ASP A O 1
ATOM 857 N N . ILE A 1 104 ? -14.149 2.257 1.244 1.00 91.75 104 ILE A N 1
ATOM 858 C CA . ILE A 1 104 ? -14.095 1.132 2.189 1.00 91.75 104 ILE A CA 1
ATOM 859 C C . ILE A 1 104 ? -13.395 1.557 3.488 1.00 91.75 104 ILE A C 1
ATOM 861 O O . ILE A 1 104 ? -13.947 1.342 4.573 1.00 91.75 104 ILE A O 1
ATOM 865 N N . CYS A 1 105 ? -12.228 2.198 3.389 1.00 89.31 105 CYS A N 1
ATOM 866 C CA . CYS A 1 105 ? -11.482 2.689 4.549 1.00 89.31 105 CYS A CA 1
ATOM 867 C C . CYS A 1 105 ? -12.278 3.736 5.343 1.00 89.31 105 CYS A C 1
ATOM 869 O O . CYS A 1 105 ? -12.339 3.664 6.571 1.00 89.31 105 CYS A O 1
ATOM 871 N N . ALA A 1 106 ? -12.958 4.664 4.664 1.00 87.75 106 ALA A N 1
ATOM 872 C CA . ALA A 1 106 ? -13.787 5.687 5.295 1.00 87.75 106 ALA A CA 1
ATOM 873 C C . ALA A 1 106 ? -14.964 5.077 6.071 1.00 87.75 106 ALA A C 1
ATOM 875 O O . ALA A 1 106 ? -15.232 5.477 7.206 1.00 87.75 106 ALA A O 1
ATOM 876 N N . LYS A 1 107 ? -15.630 4.063 5.506 1.00 88.69 107 LYS A N 1
ATOM 877 C CA . LYS A 1 107 ? -16.746 3.363 6.163 1.00 88.69 107 LYS A CA 1
ATOM 878 C C . LYS A 1 107 ? -16.309 2.584 7.400 1.00 88.69 107 LYS A C 1
ATOM 880 O O . LYS A 1 107 ? -17.046 2.546 8.380 1.00 88.69 107 LYS A O 1
ATOM 885 N N . ARG A 1 108 ? -15.113 1.991 7.374 1.00 84.62 108 ARG A N 1
ATOM 886 C CA . ARG A 1 108 ? -14.560 1.233 8.507 1.00 84.62 108 ARG A CA 1
ATOM 887 C C . ARG A 1 108 ? -13.823 2.105 9.526 1.00 84.62 108 ARG A C 1
ATOM 889 O O . ARG A 1 108 ? -13.525 1.618 10.608 1.00 84.62 108 ARG A O 1
ATOM 896 N N . ARG A 1 109 ? -13.634 3.403 9.261 1.00 81.25 109 ARG A N 1
ATOM 897 C CA . ARG A 1 109 ? -12.885 4.335 10.125 1.00 81.25 109 ARG A CA 1
ATOM 898 C C . ARG A 1 109 ? -13.333 4.339 11.588 1.00 81.25 109 ARG A C 1
ATOM 900 O O . ARG A 1 109 ? -12.494 4.419 12.475 1.00 81.25 109 ARG A O 1
ATOM 907 N N . LYS A 1 110 ? -14.640 4.232 11.854 1.00 77.75 110 LYS A N 1
ATOM 908 C CA . LYS A 1 110 ? -15.176 4.166 13.229 1.00 77.75 110 LYS A CA 1
ATOM 909 C C . LYS A 1 110 ? -14.763 2.894 13.972 1.00 77.75 110 LYS A C 1
ATOM 911 O O . LYS A 1 110 ? -14.668 2.904 15.192 1.00 77.75 110 LYS A O 1
ATOM 916 N N . GLU A 1 111 ? -14.567 1.812 13.229 1.00 77.62 111 GLU A N 1
ATOM 917 C CA . GLU A 1 111 ? -14.245 0.487 13.748 1.00 77.62 111 GLU A CA 1
ATOM 918 C C . GLU A 1 111 ? -12.751 0.205 13.754 1.00 77.62 111 GLU A C 1
ATOM 920 O O . GLU A 1 111 ? -12.354 -0.730 14.430 1.00 77.62 111 GLU A O 1
ATOM 925 N N . ASN A 1 112 ? -11.944 0.930 12.970 1.00 75.38 112 ASN A N 1
ATOM 926 C CA . ASN A 1 112 ? -10.523 0.632 1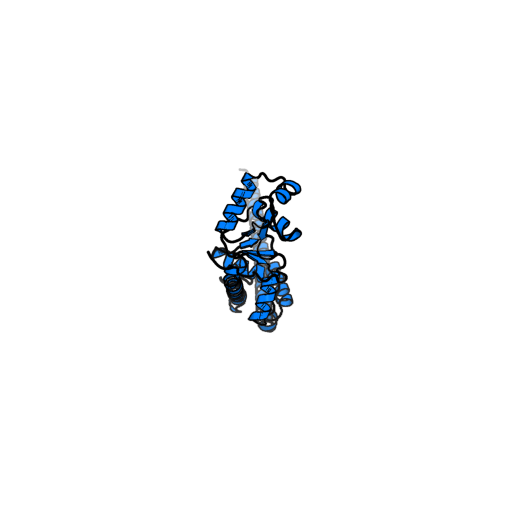2.818 1.00 75.38 112 ASN A CA 1
ATOM 927 C C . ASN A 1 112 ? -9.571 1.822 13.012 1.00 75.38 112 ASN A C 1
ATOM 929 O O . ASN A 1 112 ? -8.368 1.696 12.790 1.00 75.38 112 ASN A O 1
ATOM 933 N N . GLY A 1 113 ? -10.097 2.993 13.373 1.00 74.56 113 GLY A N 1
ATOM 934 C CA . GLY A 1 113 ? -9.303 4.210 13.538 1.00 74.56 113 GLY A CA 1
ATOM 935 C C . GLY A 1 113 ? -8.683 4.731 12.235 1.00 74.56 113 GLY A C 1
ATOM 936 O O . GLY A 1 113 ? -7.877 5.648 12.276 1.00 74.56 113 GLY A O 1
ATOM 937 N N . GLY A 1 114 ? -9.049 4.183 11.070 1.00 79.00 114 GLY A N 1
ATOM 938 C CA . GLY A 1 114 ? -8.506 4.571 9.767 1.00 79.00 114 GLY A CA 1
ATOM 939 C C . GLY A 1 114 ? -7.227 3.836 9.353 1.00 79.00 114 GLY A C 1
ATOM 940 O O . GLY A 1 114 ? -6.548 4.306 8.441 1.00 79.00 114 GLY A O 1
ATOM 941 N N . MET A 1 115 ? -6.912 2.697 9.980 1.00 82.19 115 MET A N 1
ATOM 942 C CA . MET A 1 115 ? -5.858 1.770 9.552 1.00 82.19 115 MET A CA 1
ATOM 943 C C . MET A 1 115 ? -6.469 0.412 9.196 1.00 82.19 115 MET A C 1
ATOM 945 O O . MET A 1 115 ? -7.256 -0.142 9.963 1.00 82.19 115 MET A O 1
ATOM 949 N N . MET A 1 116 ? -6.133 -0.141 8.028 1.00 86.06 116 MET A N 1
ATOM 950 C CA . MET A 1 116 ? -6.693 -1.419 7.582 1.00 86.06 116 MET A CA 1
ATOM 951 C C . MET A 1 116 ? -5.664 -2.283 6.853 1.00 86.06 116 MET A C 1
ATOM 953 O O . MET A 1 116 ? -4.903 -1.782 6.025 1.00 86.06 116 MET A O 1
ATOM 957 N N . LYS A 1 117 ? -5.660 -3.592 7.144 1.00 88.69 117 LYS A N 1
ATOM 958 C CA . LYS A 1 117 ? -4.835 -4.580 6.435 1.00 88.69 117 LYS A CA 1
ATOM 959 C C . LYS A 1 117 ? -5.257 -4.680 4.974 1.00 88.69 117 LYS A C 1
ATOM 961 O O . LYS A 1 117 ? -6.451 -4.734 4.678 1.00 88.69 117 LYS A O 1
ATOM 966 N N . ILE A 1 118 ? -4.288 -4.791 4.068 1.00 92.50 118 ILE A N 1
ATOM 967 C CA . ILE A 1 118 ? -4.542 -4.948 2.629 1.00 92.50 118 ILE A CA 1
ATOM 968 C C . ILE A 1 118 ? -5.372 -6.205 2.352 1.00 92.50 118 ILE A C 1
ATOM 970 O O . ILE A 1 118 ? -6.280 -6.168 1.530 1.00 92.50 118 ILE A O 1
ATOM 974 N N . GLU A 1 119 ? -5.133 -7.299 3.072 1.00 91.31 119 GLU A N 1
ATOM 975 C CA . GLU A 1 119 ? -5.927 -8.525 2.930 1.00 91.31 119 GLU A CA 1
ATOM 976 C C . GLU A 1 119 ? -7.409 -8.311 3.256 1.00 91.31 119 GLU A C 1
ATOM 978 O O . GLU A 1 119 ? -8.282 -8.851 2.576 1.00 91.31 119 GLU A O 1
ATOM 983 N N . ASP A 1 120 ? -7.704 -7.503 4.272 1.00 90.88 120 ASP A N 1
ATOM 984 C CA . ASP A 1 120 ? -9.078 -7.204 4.666 1.00 90.88 120 ASP A CA 1
ATOM 985 C C . ASP A 1 120 ? -9.733 -6.223 3.692 1.00 90.88 120 ASP A C 1
ATOM 987 O O . ASP A 1 120 ? -10.914 -6.382 3.387 1.00 90.88 120 ASP A O 1
ATOM 991 N N . ILE A 1 121 ? -8.961 -5.287 3.121 1.00 92.75 121 ILE A N 1
ATOM 992 C CA . ILE A 1 121 ? -9.404 -4.450 1.994 1.00 92.75 121 ILE A CA 1
ATOM 993 C C . ILE A 1 121 ? -9.815 -5.337 0.821 1.00 92.75 121 ILE A C 1
ATOM 995 O O . ILE A 1 121 ? -10.907 -5.161 0.292 1.00 92.75 121 ILE A O 1
ATOM 999 N N . ILE A 1 122 ? -8.981 -6.306 0.434 1.00 93.88 122 ILE A N 1
ATOM 1000 C CA . ILE A 1 122 ? -9.256 -7.207 -0.695 1.00 93.88 122 ILE A CA 1
ATOM 1001 C C . ILE A 1 122 ? -10.536 -8.017 -0.445 1.00 93.88 122 ILE A C 1
ATOM 1003 O O . ILE A 1 122 ? -11.385 -8.113 -1.334 1.00 93.88 122 ILE A O 1
ATOM 1007 N N . LYS A 1 123 ? -10.714 -8.562 0.766 1.00 92.44 123 LYS A N 1
ATOM 1008 C CA . LYS A 1 123 ? -11.925 -9.311 1.144 1.00 92.44 123 LYS A CA 1
ATOM 1009 C C . LYS A 1 123 ? -13.181 -8.439 1.080 1.00 92.44 123 LYS A C 1
ATOM 1011 O O . LYS A 1 123 ? -14.166 -8.838 0.465 1.00 92.44 123 LYS A O 1
ATOM 1016 N N . GLU A 1 124 ? -13.155 -7.252 1.685 1.00 91.25 124 GLU A N 1
ATOM 1017 C CA . GLU A 1 124 ? -14.288 -6.313 1.662 1.00 91.25 124 GLU A CA 1
ATOM 1018 C C . GLU A 1 124 ? -14.604 -5.824 0.249 1.00 91.25 124 GLU A C 1
ATOM 1020 O O . GLU A 1 124 ? -15.764 -5.776 -0.163 1.00 91.25 124 GLU A O 1
ATOM 1025 N N . PHE A 1 125 ? -13.570 -5.522 -0.531 1.00 94.38 125 PHE A N 1
ATOM 1026 C CA . PHE A 1 125 ? -13.722 -5.106 -1.915 1.00 94.38 125 PHE A CA 1
ATOM 1027 C C . PHE A 1 125 ? -14.437 -6.179 -2.738 1.00 94.38 125 PHE A C 1
ATOM 1029 O O . PHE A 1 125 ? -15.385 -5.870 -3.464 1.00 94.38 125 PHE A O 1
ATOM 1036 N N . HIS A 1 126 ? -14.048 -7.445 -2.565 1.00 92.44 126 HIS A N 1
ATOM 1037 C CA . HIS A 1 126 ? -14.698 -8.568 -3.230 1.00 92.44 126 HIS A CA 1
ATOM 1038 C C . HIS A 1 126 ? -16.177 -8.701 -2.840 1.00 92.44 126 HIS A C 1
ATOM 1040 O O . HIS A 1 126 ? -17.031 -8.870 -3.709 1.00 92.44 126 HIS A O 1
ATOM 1046 N N . ILE A 1 127 ? -16.496 -8.565 -1.550 1.00 92.44 127 ILE A N 1
ATOM 1047 C CA . ILE A 1 127 ? -17.873 -8.659 -1.042 1.00 92.44 127 ILE A CA 1
ATOM 1048 C C . ILE A 1 127 ? -18.762 -7.554 -1.632 1.00 92.44 127 ILE A C 1
ATOM 1050 O O . ILE A 1 127 ? -19.898 -7.821 -2.028 1.00 92.44 127 ILE A O 1
ATOM 1054 N N . ARG A 1 128 ? -18.262 -6.316 -1.712 1.00 91.94 128 ARG A N 1
ATOM 1055 C CA . ARG A 1 128 ? -19.054 -5.152 -2.146 1.00 91.94 128 ARG A CA 1
ATOM 1056 C C . ARG A 1 128 ? -19.174 -5.021 -3.653 1.00 91.94 128 ARG A C 1
ATOM 1058 O O . ARG A 1 128 ? -20.261 -4.751 -4.157 1.00 91.94 128 ARG A O 1
ATOM 1065 N N . HIS A 1 129 ? -18.059 -5.173 -4.358 1.00 89.00 129 HIS A N 1
ATOM 1066 C CA . HIS A 1 129 ? -17.975 -4.870 -5.784 1.00 89.00 129 HIS A CA 1
ATOM 1067 C C . HIS A 1 129 ? -18.041 -6.122 -6.661 1.00 89.00 129 HIS A C 1
ATOM 1069 O O . HIS A 1 129 ? -18.217 -5.993 -7.866 1.00 89.00 129 HIS A O 1
ATOM 1075 N N . LYS A 1 130 ? -17.941 -7.331 -6.081 1.00 89.44 130 LYS A N 1
ATOM 1076 C CA . LYS A 1 130 ? -17.897 -8.617 -6.811 1.00 89.44 130 LYS A CA 1
ATOM 1077 C C . LYS A 1 130 ? -16.767 -8.693 -7.845 1.00 89.44 130 LYS A C 1
ATOM 1079 O O . LYS A 1 130 ? -16.792 -9.514 -8.757 1.00 89.44 130 LYS A O 1
ATOM 1084 N N . GLU A 1 131 ? -15.761 -7.846 -7.679 1.00 88.50 131 GLU A N 1
ATOM 1085 C CA . GLU A 1 131 ? -14.559 -7.775 -8.495 1.00 88.50 131 GLU A CA 1
ATOM 1086 C C . GLU A 1 131 ? -13.401 -8.448 -7.745 1.00 88.50 131 GLU A C 1
ATOM 1088 O O . GLU A 1 131 ? -13.431 -8.600 -6.519 1.00 88.50 131 GLU A O 1
ATOM 1093 N N . GLN A 1 132 ? -12.382 -8.890 -8.479 1.00 89.75 132 GLN A N 1
ATOM 1094 C CA . GLN A 1 132 ? -11.162 -9.439 -7.892 1.00 89.75 132 GLN A CA 1
ATOM 1095 C C . GLN A 1 132 ? -10.024 -8.435 -8.046 1.00 89.75 132 GLN A C 1
ATOM 1097 O O . GLN A 1 132 ? -9.840 -7.845 -9.113 1.00 89.75 132 GLN A O 1
ATOM 1102 N N . ILE A 1 133 ? -9.250 -8.272 -6.976 1.00 92.94 133 ILE A N 1
ATOM 1103 C CA . ILE A 1 133 ? -8.051 -7.434 -6.917 1.00 92.94 133 ILE A CA 1
ATOM 1104 C C . ILE A 1 133 ? -6.969 -8.171 -6.131 1.00 92.94 133 ILE A C 1
ATOM 1106 O O . ILE A 1 133 ? -7.277 -9.007 -5.280 1.00 92.94 133 ILE A O 1
ATOM 1110 N N . ASN A 1 134 ? -5.704 -7.879 -6.419 1.00 92.69 134 ASN A N 1
ATOM 1111 C CA . ASN A 1 134 ? -4.569 -8.429 -5.680 1.00 92.69 134 ASN A CA 1
ATOM 1112 C C . ASN A 1 134 ? -3.881 -7.347 -4.824 1.00 92.69 134 ASN A C 1
ATOM 1114 O O . ASN A 1 134 ? -4.222 -6.164 -4.872 1.00 92.69 134 ASN A O 1
ATOM 1118 N N . LYS A 1 135 ? -2.883 -7.761 -4.033 1.00 93.19 135 LYS A N 1
ATOM 1119 C CA . LYS A 1 135 ? -2.070 -6.852 -3.207 1.00 93.19 135 LYS A CA 1
ATOM 1120 C C . LYS A 1 135 ? -1.391 -5.766 -4.050 1.00 93.19 135 LYS A C 1
ATOM 1122 O O . LYS A 1 135 ? -1.372 -4.608 -3.647 1.00 93.19 135 LYS A O 1
ATOM 1127 N N . TYR A 1 136 ? -0.878 -6.137 -5.223 1.00 91.00 136 TYR A N 1
ATOM 1128 C CA . TYR A 1 136 ? -0.225 -5.217 -6.154 1.00 91.00 136 TYR A CA 1
ATOM 1129 C C . TYR A 1 136 ? -1.163 -4.079 -6.591 1.00 91.00 136 TYR A C 1
ATOM 1131 O O . TYR A 1 136 ? -0.776 -2.913 -6.558 1.00 91.00 136 TYR A O 1
ATOM 1139 N N . ASP A 1 137 ? -2.416 -4.399 -6.918 1.00 90.44 137 ASP A N 1
ATOM 1140 C CA . ASP A 1 137 ? -3.414 -3.432 -7.363 1.00 90.44 137 ASP A CA 1
ATOM 1141 C C . ASP A 1 137 ? -3.760 -2.418 -6.275 1.00 90.44 137 ASP A C 1
ATOM 1143 O O . ASP A 1 137 ? -3.891 -1.233 -6.567 1.00 90.44 137 ASP A O 1
ATOM 1147 N N . VAL A 1 138 ? -3.870 -2.870 -5.021 1.00 92.88 138 VAL A N 1
ATOM 1148 C CA . VAL A 1 138 ? -4.118 -1.990 -3.870 1.00 92.88 138 VAL A CA 1
ATOM 1149 C C . VAL A 1 138 ? -2.951 -1.028 -3.671 1.00 92.88 138 VAL A C 1
ATOM 1151 O O . VAL A 1 138 ? -3.169 0.174 -3.546 1.00 92.88 138 VAL A O 1
ATOM 1154 N N . LEU A 1 139 ? -1.714 -1.534 -3.677 1.00 91.44 139 LEU A N 1
ATOM 1155 C CA . LEU A 1 139 ? -0.520 -0.702 -3.506 1.00 91.44 139 LEU A CA 1
ATOM 1156 C C . LEU A 1 139 ? -0.429 0.363 -4.601 1.00 91.44 139 LEU A C 1
ATOM 1158 O O . LEU A 1 139 ? -0.248 1.541 -4.298 1.00 91.44 139 LEU A O 1
ATOM 1162 N N . LYS A 1 140 ? -0.629 -0.043 -5.858 1.00 87.81 140 LYS A N 1
ATOM 1163 C CA . LYS A 1 140 ? -0.616 0.860 -7.009 1.00 87.81 140 LYS A CA 1
ATOM 1164 C C . LYS A 1 140 ? -1.747 1.881 -6.947 1.00 87.81 140 LYS A C 1
ATOM 1166 O O . LYS A 1 140 ? -1.499 3.068 -7.119 1.00 87.81 140 LYS A O 1
ATOM 1171 N N . ALA A 1 141 ? -2.970 1.462 -6.633 1.00 89.56 141 ALA A N 1
ATOM 1172 C CA . ALA A 1 141 ? -4.096 2.377 -6.476 1.00 89.56 141 ALA A CA 1
ATOM 1173 C C . ALA A 1 141 ? -3.812 3.447 -5.412 1.00 89.56 141 ALA A C 1
ATOM 1175 O O . ALA A 1 141 ? -4.014 4.630 -5.667 1.00 89.56 141 ALA A O 1
ATOM 1176 N N . ILE A 1 142 ? -3.287 3.064 -4.246 1.00 90.25 142 ILE A N 1
ATOM 1177 C CA . ILE A 1 142 ? -2.958 4.021 -3.184 1.00 90.25 142 ILE A CA 1
ATOM 1178 C C . ILE A 1 142 ? -1.791 4.937 -3.571 1.00 90.25 142 ILE A C 1
ATOM 1180 O O . ILE A 1 142 ? -1.815 6.120 -3.238 1.00 90.25 142 ILE A O 1
ATOM 1184 N N . GLU A 1 143 ? -0.806 4.439 -4.319 1.00 86.62 143 GLU A N 1
ATOM 1185 C CA . GLU A 1 143 ? 0.285 5.259 -4.855 1.00 86.62 143 GLU A CA 1
ATOM 1186 C C . GLU A 1 143 ? -0.244 6.420 -5.719 1.00 86.62 143 GLU A C 1
ATOM 1188 O O . GLU A 1 143 ? 0.239 7.539 -5.568 1.00 86.62 143 GLU A O 1
ATOM 1193 N N . THR A 1 144 ? -1.307 6.208 -6.512 1.00 81.44 144 THR A N 1
ATOM 1194 C CA . THR A 1 144 ? -1.900 7.279 -7.347 1.00 81.44 144 THR A CA 1
ATOM 1195 C C . THR A 1 144 ? -2.527 8.423 -6.555 1.00 81.44 144 THR A C 1
ATOM 1197 O O . THR A 1 144 ? -2.518 9.562 -7.009 1.00 81.44 144 THR A O 1
ATOM 1200 N N . VAL A 1 145 ? -3.081 8.138 -5.374 1.00 84.69 145 VAL A N 1
ATOM 1201 C CA . VAL A 1 145 ? -3.755 9.135 -4.521 1.00 84.69 145 VAL A CA 1
ATOM 1202 C C . VAL A 1 145 ? -2.861 9.661 -3.405 1.00 84.69 145 VAL A C 1
ATOM 1204 O O . VAL A 1 145 ? -3.245 10.596 -2.707 1.00 84.69 145 VAL A O 1
ATOM 1207 N N . LYS A 1 146 ? -1.647 9.122 -3.253 1.00 83.75 146 LYS A N 1
ATOM 1208 C CA . LYS A 1 146 ? -0.673 9.576 -2.253 1.00 83.75 146 LYS A CA 1
ATOM 1209 C C . LYS A 1 146 ? -0.354 11.067 -2.393 1.00 83.75 146 LYS A C 1
ATOM 1211 O O . LYS A 1 146 ? -0.187 11.747 -1.384 1.00 83.75 146 LYS A O 1
ATOM 1216 N N . GLU A 1 147 ? -0.319 11.581 -3.624 1.00 79.25 147 GLU A N 1
ATOM 1217 C CA . GLU A 1 147 ? -0.072 13.002 -3.913 1.00 79.25 147 GLU A CA 1
ATOM 1218 C C . GLU A 1 147 ? -1.191 13.929 -3.419 1.00 79.25 147 GLU A C 1
ATOM 1220 O O . GLU A 1 147 ? -0.938 15.098 -3.139 1.00 79.25 147 GLU A O 1
ATOM 1225 N N . LEU A 1 148 ? -2.416 13.415 -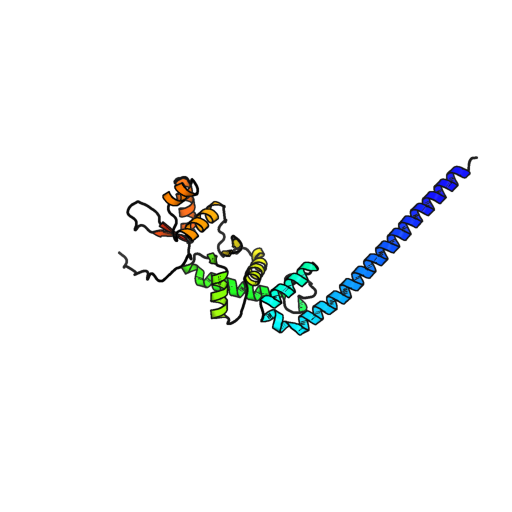3.262 1.00 78.69 148 LEU A N 1
ATOM 1226 C CA . LEU A 1 148 ? -3.544 14.183 -2.724 1.00 78.69 148 LEU A CA 1
ATOM 1227 C C . LEU A 1 148 ? -3.461 14.356 -1.197 1.00 78.69 148 LEU A C 1
ATOM 1229 O O . LEU A 1 148 ? -4.172 15.186 -0.633 1.00 78.69 148 LEU A O 1
ATOM 1233 N N . GLY A 1 149 ? -2.576 13.607 -0.532 1.00 76.38 149 GLY A N 1
ATOM 1234 C CA . GLY A 1 149 ? -2.369 13.660 0.910 1.00 76.38 149 GLY A CA 1
ATOM 1235 C C . GLY A 1 149 ? -3.397 12.864 1.721 1.00 76.38 149 GLY A C 1
ATOM 1236 O O . GLY A 1 149 ? -4.432 12.421 1.229 1.00 76.38 149 GLY A O 1
ATOM 1237 N N . GLY A 1 150 ? -3.083 12.638 3.001 1.00 78.50 150 GLY A N 1
ATOM 1238 C CA . GLY A 1 150 ? -3.975 11.958 3.951 1.00 78.50 150 GLY A CA 1
ATOM 1239 C C . GLY A 1 150 ? -4.049 10.433 3.819 1.00 78.50 150 GLY A C 1
ATOM 1240 O O . GLY A 1 150 ? -4.793 9.804 4.571 1.00 78.50 150 GLY A O 1
ATOM 1241 N N . VAL A 1 151 ? -3.275 9.835 2.907 1.00 84.88 151 VAL A N 1
ATOM 1242 C CA . VAL A 1 151 ? -3.212 8.384 2.705 1.00 84.88 151 VAL A CA 1
ATOM 1243 C C . VAL A 1 151 ? -1.760 7.918 2.660 1.00 84.88 151 VAL A C 1
ATOM 1245 O O . VAL A 1 151 ? -0.932 8.492 1.952 1.00 84.88 151 VAL A O 1
ATOM 1248 N N . SER A 1 152 ? -1.441 6.863 3.403 1.00 84.44 152 SER A N 1
ATOM 1249 C CA . SER A 1 152 ? -0.109 6.262 3.443 1.00 84.44 152 SER A CA 1
ATOM 1250 C C . SER A 1 152 ? -0.174 4.736 3.472 1.00 84.44 152 SER A C 1
ATOM 1252 O O . SER A 1 152 ? -1.160 4.130 3.894 1.00 84.44 152 SER A O 1
ATOM 1254 N N . ILE A 1 153 ? 0.896 4.111 2.982 1.00 86.50 153 ILE A N 1
ATOM 1255 C CA . ILE A 1 153 ? 1.102 2.663 3.045 1.00 86.50 153 ILE A CA 1
ATOM 1256 C C . ILE A 1 153 ? 2.138 2.399 4.131 1.00 86.50 153 ILE A C 1
ATOM 1258 O O . ILE A 1 153 ? 3.198 3.026 4.135 1.00 86.50 153 ILE A O 1
ATOM 1262 N N . VAL A 1 154 ? 1.846 1.453 5.020 1.00 81.00 154 VAL A N 1
ATOM 1263 C CA . VAL A 1 154 ? 2.697 1.097 6.160 1.00 81.00 154 VAL A CA 1
ATOM 1264 C C . VAL A 1 154 ? 3.078 -0.370 6.050 1.00 81.00 154 VAL A C 1
ATOM 1266 O O . VAL A 1 154 ? 2.220 -1.227 5.827 1.00 81.00 154 VAL A O 1
ATOM 1269 N N . ASN A 1 155 ? 4.381 -0.648 6.139 1.00 79.38 155 ASN A N 1
ATOM 1270 C CA . ASN A 1 155 ? 4.980 -1.984 6.016 1.00 79.38 155 ASN A CA 1
ATOM 1271 C C . ASN A 1 155 ? 4.557 -2.770 4.761 1.00 79.38 155 ASN A C 1
ATOM 1273 O O . ASN A 1 155 ? 4.622 -3.990 4.748 1.00 79.38 155 ASN A O 1
ATOM 1277 N N . GLN A 1 156 ? 4.092 -2.088 3.706 1.00 83.25 156 GLN A N 1
ATOM 1278 C CA . GLN A 1 156 ? 3.481 -2.717 2.523 1.00 83.25 156 GLN A CA 1
ATOM 1279 C C . GLN A 1 156 ? 2.319 -3.678 2.847 1.00 83.25 156 GLN A C 1
ATOM 1281 O O . GLN A 1 156 ? 1.966 -4.519 2.021 1.00 83.25 156 GLN A O 1
ATOM 1286 N N . GLU A 1 157 ? 1.716 -3.571 4.028 1.00 85.00 157 GLU A N 1
ATOM 1287 C CA . GLU A 1 157 ? 0.662 -4.476 4.503 1.00 85.00 157 GLU A CA 1
ATOM 1288 C C . GLU A 1 157 ? -0.580 -3.739 4.985 1.00 85.00 157 GLU A C 1
ATOM 1290 O O . GLU A 1 157 ? -1.671 -4.310 4.980 1.00 85.00 157 GLU A O 1
ATOM 1295 N N . TYR A 1 158 ? -0.437 -2.463 5.329 1.00 85.81 158 TYR A N 1
ATOM 1296 C CA . TYR A 1 158 ? -1.511 -1.634 5.846 1.00 85.81 158 TYR A CA 1
ATOM 1297 C C . TYR A 1 158 ? -1.707 -0.390 4.990 1.00 85.81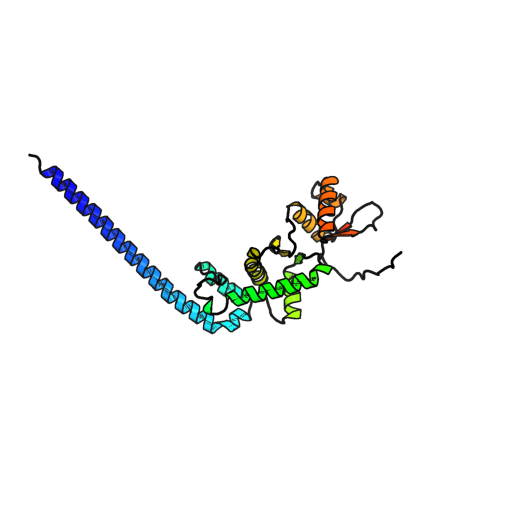 158 TYR A C 1
ATOM 1299 O O . TYR A 1 158 ? -0.745 0.232 4.535 1.00 85.81 158 TYR A O 1
ATOM 1307 N N . VAL A 1 159 ? -2.969 -0.004 4.820 1.00 88.50 159 VAL A N 1
ATOM 1308 C CA . VAL A 1 159 ? -3.370 1.294 4.274 1.00 88.50 159 VAL A CA 1
ATOM 1309 C C . VAL A 1 159 ? -3.893 2.145 5.418 1.00 88.50 159 VAL A C 1
ATOM 1311 O O . VAL A 1 159 ? -4.754 1.709 6.187 1.00 88.50 159 VAL A O 1
ATOM 1314 N N . CYS A 1 160 ? -3.373 3.361 5.518 1.00 85.38 160 CYS A N 1
ATOM 1315 C CA . CYS A 1 160 ? -3.714 4.312 6.562 1.00 85.38 160 CYS A CA 1
ATOM 1316 C C . CYS A 1 160 ? -4.302 5.566 5.924 1.00 85.38 160 CYS A C 1
ATOM 1318 O O . CYS A 1 160 ? -3.694 6.147 5.033 1.00 85.38 160 CYS A O 1
ATOM 1320 N N . THR A 1 161 ? -5.483 5.984 6.378 1.00 84.31 161 THR A N 1
ATOM 1321 C CA . THR A 1 161 ? -6.205 7.179 5.889 1.00 84.31 161 THR A CA 1
ATOM 1322 C C . THR A 1 161 ? -6.209 8.319 6.912 1.00 84.31 161 THR A C 1
ATOM 1324 O O . THR A 1 161 ? -7.128 9.145 6.964 1.00 84.31 161 THR A O 1
ATOM 1327 N N . VAL A 1 162 ? -5.245 8.291 7.827 1.00 75.12 162 VAL A N 1
ATOM 1328 C CA . VAL A 1 162 ? -5.075 9.273 8.896 1.00 75.12 162 VAL A CA 1
ATOM 1329 C C . VAL A 1 162 ? -3.662 9.826 8.775 1.00 75.12 162 VAL A C 1
ATOM 1331 O O . VAL A 1 162 ? -2.742 9.040 8.527 1.00 75.12 162 VAL A O 1
ATOM 1334 N N . PRO A 1 163 ? -3.467 11.145 8.936 1.00 65.12 163 PRO A N 1
ATOM 1335 C CA . PRO A 1 163 ? -2.147 11.762 8.951 1.00 65.12 163 PRO A CA 1
ATOM 1336 C C . PRO A 1 163 ? -1.430 11.437 10.269 1.00 65.12 163 PRO A C 1
ATOM 1338 O O . PRO A 1 163 ? -1.147 12.315 11.073 1.00 65.12 163 PRO A O 1
ATOM 1341 N N . VAL A 1 164 ? -1.168 10.157 10.519 1.00 64.06 164 VAL A N 1
ATOM 1342 C CA . VAL A 1 164 ? -0.331 9.726 11.632 1.00 64.06 164 VAL A CA 1
ATOM 1343 C C . VAL A 1 164 ? 1.079 9.541 11.108 1.00 64.06 164 VAL A C 1
ATOM 1345 O O . VAL A 1 164 ? 1.313 8.824 10.134 1.00 64.06 164 VAL A O 1
ATOM 1348 N N . GLU A 1 165 ? 2.029 10.190 11.770 1.00 65.69 165 GLU A N 1
ATOM 1349 C CA . GLU A 1 165 ? 3.439 9.915 11.554 1.00 65.69 165 GLU A CA 1
ATOM 1350 C C . GLU A 1 165 ? 3.740 8.489 12.020 1.00 65.69 165 GLU A C 1
ATOM 1352 O O . GLU A 1 165 ? 3.751 8.179 13.220 1.00 65.69 165 GLU A O 1
ATOM 1357 N N . PHE A 1 166 ? 3.984 7.610 11.049 1.00 66.12 166 PHE A N 1
ATOM 1358 C CA . PHE A 1 166 ? 4.473 6.261 11.294 1.00 66.12 166 PHE A CA 1
ATOM 1359 C C . PHE A 1 166 ? 5.940 6.323 11.705 1.00 66.12 166 PHE A C 1
ATOM 1361 O O . PHE A 1 166 ? 6.853 6.070 10.925 1.00 66.12 166 PHE A O 1
ATOM 1368 N N . SER A 1 167 ? 6.158 6.703 12.961 1.00 73.94 167 SER A N 1
ATOM 1369 C CA . SER A 1 167 ? 7.450 6.577 13.619 1.00 73.94 167 SER A CA 1
ATOM 1370 C C . SER A 1 167 ? 7.777 5.098 13.853 1.00 73.94 167 SER A C 1
ATOM 1372 O O . SER A 1 167 ? 6.874 4.256 13.930 1.00 73.94 167 SER A O 1
ATOM 1374 N N . SER A 1 168 ? 9.061 4.781 14.051 1.00 78.12 168 SER A N 1
ATOM 1375 C CA . SER A 1 168 ? 9.508 3.448 14.497 1.00 78.12 168 SER A CA 1
ATOM 1376 C C . SER A 1 168 ? 8.687 2.941 15.686 1.00 78.12 168 SER A C 1
ATOM 1378 O O . SER A 1 168 ? 8.302 1.780 15.733 1.00 78.12 168 SER A O 1
ATOM 1380 N N . ASP A 1 169 ? 8.297 3.855 16.574 1.00 82.38 169 ASP A N 1
ATOM 1381 C CA . ASP A 1 169 ? 7.487 3.577 17.754 1.00 82.38 169 ASP A CA 1
ATOM 1382 C C . ASP A 1 169 ? 6.112 2.978 17.429 1.00 82.38 169 ASP A C 1
ATOM 1384 O O . ASP A 1 169 ? 5.661 2.062 18.109 1.00 82.38 169 ASP A O 1
ATOM 1388 N N . VAL A 1 170 ? 5.436 3.465 16.383 1.00 78.56 170 VAL A N 1
ATOM 1389 C CA . VAL A 1 170 ? 4.138 2.903 15.969 1.00 78.56 170 VAL A CA 1
ATOM 1390 C C . VAL A 1 170 ? 4.333 1.510 15.381 1.00 78.56 170 VAL A C 1
ATOM 1392 O O . VAL A 1 170 ? 3.504 0.633 15.614 1.00 78.56 170 VAL A O 1
ATOM 1395 N N . SER A 1 171 ? 5.437 1.295 14.664 1.00 79.81 171 SER A N 1
ATOM 1396 C CA . SER A 1 171 ? 5.767 -0.007 14.079 1.00 79.81 171 SER A CA 1
ATOM 1397 C C . SER A 1 171 ? 6.031 -1.050 15.163 1.00 79.81 171 SER A C 1
ATOM 1399 O O . SER A 1 171 ? 5.431 -2.119 15.118 1.00 79.81 171 SER A O 1
ATOM 1401 N N . ASP A 1 172 ? 6.825 -0.711 16.184 1.00 84.25 172 ASP A N 1
ATOM 1402 C CA . ASP A 1 172 ? 7.080 -1.588 17.334 1.00 84.25 172 ASP A CA 1
ATOM 1403 C C . ASP A 1 172 ? 5.788 -1.930 18.088 1.00 84.25 172 ASP A C 1
ATOM 1405 O O . ASP A 1 172 ? 5.547 -3.087 18.428 1.00 84.25 172 ASP A O 1
ATOM 1409 N N . LEU A 1 173 ? 4.934 -0.932 18.342 1.00 83.00 173 LEU A N 1
ATOM 1410 C CA . LEU A 1 173 ? 3.651 -1.153 19.011 1.00 83.00 173 LEU A CA 1
ATOM 1411 C C . LEU A 1 173 ? 2.721 -2.043 18.174 1.00 83.00 173 LEU A C 1
ATOM 1413 O O . LEU A 1 173 ? 2.059 -2.919 18.726 1.00 83.00 173 LEU A O 1
ATOM 1417 N N . THR A 1 174 ? 2.690 -1.841 16.855 1.00 78.75 174 THR A N 1
ATOM 1418 C CA . THR A 1 174 ? 1.873 -2.643 15.935 1.00 78.75 174 THR A CA 1
ATOM 1419 C C . THR A 1 174 ? 2.372 -4.085 15.889 1.00 78.75 174 THR A C 1
ATOM 1421 O O . THR A 1 174 ? 1.573 -4.997 16.067 1.00 78.75 174 THR A O 1
ATOM 1424 N N . GLU A 1 175 ? 3.682 -4.304 15.752 1.00 82.75 175 GLU A N 1
ATOM 1425 C CA . GLU A 1 175 ? 4.305 -5.636 15.772 1.00 82.75 175 GLU A CA 1
ATOM 1426 C C . GLU A 1 175 ? 3.971 -6.394 17.067 1.00 82.75 175 GLU A C 1
ATOM 1428 O O . GLU A 1 175 ? 3.531 -7.546 17.043 1.00 82.75 175 GLU A O 1
ATOM 1433 N N . MET A 1 176 ? 4.114 -5.729 18.218 1.00 83.62 176 MET A N 1
ATOM 1434 C CA . MET A 1 176 ? 3.814 -6.334 19.515 1.00 83.62 176 MET A CA 1
ATOM 1435 C C . MET A 1 176 ? 2.327 -6.646 19.681 1.00 83.62 176 MET A C 1
ATOM 1437 O O . MET A 1 176 ? 1.973 -7.693 20.240 1.00 83.62 176 MET A O 1
ATOM 1441 N N . ALA A 1 177 ? 1.459 -5.775 19.164 1.00 80.44 177 ALA A N 1
ATOM 1442 C CA . ALA A 1 177 ? 0.030 -6.025 19.121 1.00 80.44 177 ALA A CA 1
ATOM 1443 C C . ALA A 1 177 ? -0.292 -7.227 18.230 1.00 80.44 177 ALA A C 1
ATOM 1445 O O . ALA A 1 177 ? -1.135 -8.036 18.606 1.00 80.44 177 ALA A O 1
ATOM 1446 N N . GLU A 1 178 ? 0.366 -7.383 17.078 1.00 78.88 178 GLU A N 1
ATOM 1447 C CA . GLU A 1 178 ? 0.097 -8.494 16.159 1.00 78.88 178 GLU A CA 1
ATOM 1448 C C . GLU A 1 178 ? 0.365 -9.855 16.779 1.00 78.88 178 GLU A C 1
ATOM 1450 O O . GLU A 1 178 ? -0.394 -10.800 16.559 1.00 78.88 178 GLU A O 1
ATOM 1455 N N . GLN A 1 179 ? 1.407 -9.936 17.599 1.00 80.75 179 GLN A N 1
ATOM 1456 C CA . GLN A 1 179 ? 1.792 -11.169 18.270 1.00 80.75 179 GLN A CA 1
ATOM 1457 C C . GLN A 1 179 ? 0.872 -11.507 19.451 1.00 80.75 179 GLN A C 1
ATOM 1459 O O . GLN A 1 179 ? 0.546 -12.673 19.658 1.00 80.75 179 GLN A O 1
ATOM 1464 N N . ASN A 1 180 ? 0.448 -10.503 20.228 1.00 78.25 180 ASN A N 1
ATOM 1465 C CA . ASN A 1 180 ? -0.207 -10.720 21.527 1.00 78.25 180 ASN A CA 1
ATOM 1466 C C . ASN A 1 180 ? -1.703 -10.358 21.541 1.00 78.25 180 ASN A C 1
ATOM 1468 O O . ASN A 1 180 ? -2.414 -10.672 22.492 1.00 78.25 180 ASN A O 1
ATOM 1472 N N . GLY A 1 181 ? -2.196 -9.669 20.511 1.00 74.25 181 GLY A N 1
ATOM 1473 C CA . GLY A 1 181 ? -3.544 -9.096 20.438 1.00 74.25 181 GLY A CA 1
ATOM 1474 C C . GLY A 1 181 ? -3.752 -7.846 21.305 1.00 74.25 181 GLY A C 1
ATOM 1475 O O . GLY A 1 181 ? -4.808 -7.219 21.228 1.00 74.25 181 GLY A O 1
ATOM 1476 N N . PHE A 1 182 ? -2.770 -7.473 22.128 1.00 80.00 182 PHE A N 1
ATOM 1477 C CA . PHE A 1 182 ? -2.757 -6.262 22.942 1.00 80.00 182 PHE A CA 1
ATOM 1478 C C . PHE A 1 182 ? -1.319 -5.782 23.172 1.00 80.00 182 PHE A C 1
ATOM 1480 O O . PHE A 1 182 ? -0.366 -6.537 22.985 1.00 80.00 182 PHE A O 1
ATOM 1487 N N . VAL A 1 183 ? -1.166 -4.544 23.638 1.00 82.06 183 VAL A N 1
ATOM 1488 C CA . VAL A 1 183 ? 0.119 -4.006 24.102 1.00 82.06 183 VAL A CA 1
ATOM 1489 C C . VAL A 1 183 ? -0.006 -3.536 25.545 1.00 82.06 183 VAL A C 1
ATOM 1491 O O . VAL A 1 183 ? -1.016 -2.932 25.901 1.00 82.06 183 VAL A O 1
ATOM 1494 N N . SER A 1 184 ? 1.012 -3.809 26.364 1.00 84.75 184 SER A N 1
ATOM 1495 C CA . SER 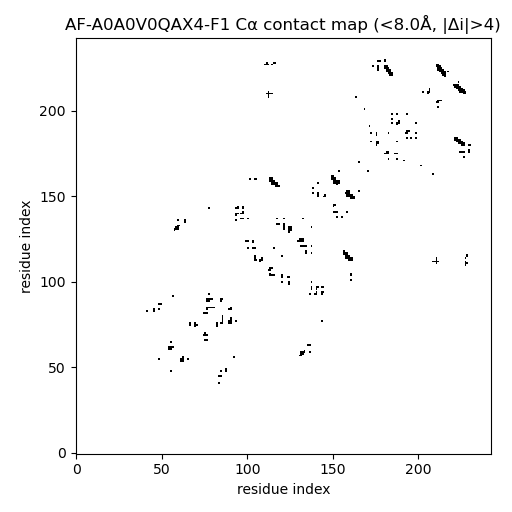A 1 184 ? 1.159 -3.292 27.728 1.00 84.75 184 SER A CA 1
ATOM 1496 C C . SER A 1 184 ? 2.564 -2.724 27.944 1.00 84.75 184 SER A C 1
ATOM 1498 O O . SER A 1 184 ? 3.499 -3.054 27.209 1.00 84.75 184 SER A O 1
ATOM 1500 N N . PHE A 1 185 ? 2.728 -1.883 28.969 1.00 85.31 185 PHE A N 1
ATOM 1501 C CA . PHE A 1 185 ? 4.036 -1.324 29.314 1.00 85.31 185 PHE A CA 1
ATOM 1502 C C . PHE A 1 185 ? 5.067 -2.420 29.624 1.00 85.31 185 PHE A C 1
ATOM 1504 O O . PHE A 1 185 ? 6.170 -2.382 29.093 1.00 85.31 185 PHE A O 1
ATOM 1511 N N . GLU A 1 186 ? 4.694 -3.428 30.414 1.00 84.75 186 GLU A N 1
ATOM 1512 C CA . GLU A 1 186 ? 5.582 -4.543 30.779 1.00 84.75 186 GLU A CA 1
ATOM 1513 C C . GLU A 1 186 ? 6.072 -5.318 29.549 1.00 84.75 186 GLU A C 1
ATOM 1515 O O . GLU A 1 186 ? 7.248 -5.672 29.453 1.00 84.75 186 GLU A O 1
ATOM 1520 N N . LEU A 1 187 ? 5.183 -5.531 28.575 1.00 84.50 187 LEU A N 1
ATOM 1521 C CA . LEU A 1 187 ? 5.498 -6.201 27.317 1.00 84.50 187 LEU A CA 1
ATOM 1522 C C . LEU A 1 187 ? 6.507 -5.384 26.492 1.00 84.50 187 LEU A C 1
ATOM 1524 O O . LEU A 1 187 ? 7.499 -5.920 25.996 1.00 84.50 187 LEU A O 1
ATOM 1528 N N . MET A 1 188 ? 6.286 -4.071 26.393 1.00 86.25 188 MET A N 1
ATOM 1529 C CA . MET A 1 188 ? 7.176 -3.157 25.672 1.00 86.25 188 MET A CA 1
ATOM 1530 C C . MET A 1 188 ? 8.521 -2.973 26.379 1.00 86.25 188 MET A C 1
ATOM 1532 O O . MET A 1 188 ? 9.558 -2.886 25.723 1.00 86.25 188 MET A O 1
ATOM 1536 N N . GLN A 1 189 ? 8.530 -2.957 27.711 1.00 89.12 189 GLN A N 1
ATOM 1537 C CA . GLN A 1 189 ? 9.751 -2.880 28.503 1.00 89.12 189 GLN A CA 1
ATOM 1538 C C . GLN A 1 189 ? 10.593 -4.147 28.327 1.00 89.12 189 GLN A C 1
ATOM 1540 O O . GLN A 1 189 ? 11.798 -4.059 28.110 1.00 89.12 189 GLN A O 1
ATOM 1545 N N . LYS A 1 190 ? 9.965 -5.327 28.352 1.00 88.56 190 LYS A N 1
ATOM 1546 C CA . LYS A 1 190 ? 10.665 -6.606 28.205 1.00 88.56 190 LYS A CA 1
ATOM 1547 C C . LYS A 1 190 ? 11.218 -6.822 26.794 1.00 88.56 190 LYS A C 1
ATOM 1549 O O . LYS A 1 190 ? 12.362 -7.246 26.658 1.00 88.56 190 LYS A O 1
ATOM 1554 N N . ASN A 1 191 ? 10.426 -6.541 25.758 1.00 89.56 191 ASN A N 1
ATOM 1555 C CA . ASN A 1 191 ? 10.783 -6.901 24.382 1.00 89.56 191 ASN A CA 1
ATOM 1556 C C . ASN A 1 191 ? 11.540 -5.795 23.639 1.00 89.56 191 ASN A C 1
ATOM 1558 O O . ASN A 1 191 ? 12.368 -6.095 22.783 1.00 89.56 191 ASN A O 1
ATOM 1562 N N . LYS A 1 192 ? 11.248 -4.525 23.939 1.00 87.19 192 LYS A N 1
ATOM 1563 C CA . LYS A 1 192 ? 11.781 -3.365 23.205 1.00 87.19 192 LYS A CA 1
ATOM 1564 C C . LYS A 1 192 ? 12.516 -2.367 24.110 1.00 87.19 192 LYS A C 1
ATOM 1566 O O . LYS A 1 192 ? 13.016 -1.368 23.606 1.00 87.19 192 LYS A O 1
ATOM 1571 N N . GLN A 1 193 ? 12.601 -2.627 25.421 1.00 89.12 193 GLN A N 1
ATOM 1572 C CA . GLN A 1 193 ? 13.286 -1.779 26.413 1.00 89.12 193 GLN A CA 1
ATOM 1573 C C . GLN A 1 193 ? 12.752 -0.341 26.475 1.00 89.12 193 GLN A C 1
ATOM 1575 O O . GLN A 1 193 ? 13.501 0.625 26.604 1.00 89.12 193 GLN A O 1
ATOM 1580 N N . TRP A 1 194 ? 11.434 -0.178 26.361 1.00 90.44 194 TRP A N 1
ATOM 1581 C CA . TRP A 1 194 ? 10.815 1.144 26.439 1.00 90.44 194 TRP A CA 1
ATOM 1582 C C . TRP A 1 194 ? 10.700 1.665 27.872 1.00 90.44 194 TRP A C 1
ATOM 1584 O O . TRP A 1 194 ? 10.372 0.928 28.801 1.00 90.44 194 TRP A O 1
ATOM 1594 N N . ASN A 1 195 ? 10.883 2.979 28.016 1.00 90.19 195 ASN A N 1
ATOM 1595 C CA . ASN A 1 195 ? 10.602 3.708 29.250 1.00 90.19 195 ASN A CA 1
ATOM 1596 C C . ASN A 1 195 ? 9.104 4.003 29.386 1.00 90.19 195 ASN A C 1
ATOM 1598 O O . ASN A 1 195 ? 8.387 4.126 28.387 1.00 90.19 195 ASN A O 1
ATOM 1602 N N . LYS A 1 196 ? 8.647 4.172 30.631 1.00 86.94 196 LYS A N 1
ATOM 1603 C CA . LYS A 1 196 ? 7.234 4.410 30.949 1.00 86.94 196 LYS A CA 1
ATOM 1604 C C . LYS A 1 196 ? 6.700 5.688 30.300 1.00 86.94 196 LYS A C 1
ATOM 1606 O O . LYS A 1 196 ? 5.664 5.640 29.645 1.00 86.94 196 LYS A O 1
ATOM 1611 N N . ASP A 1 197 ? 7.460 6.779 30.371 1.00 86.69 197 ASP A N 1
ATOM 1612 C CA . ASP A 1 197 ? 7.055 8.067 29.795 1.00 86.69 197 ASP A CA 1
ATOM 1613 C C . ASP A 1 197 ? 6.906 8.000 28.271 1.00 86.69 197 ASP A C 1
ATOM 1615 O O . ASP A 1 197 ? 5.929 8.501 27.719 1.00 86.69 197 ASP A O 1
ATOM 1619 N N . ARG A 1 198 ? 7.838 7.321 27.581 1.00 88.50 198 ARG A N 1
ATOM 1620 C CA . ARG A 1 198 ? 7.774 7.115 26.122 1.00 88.50 198 ARG A CA 1
ATOM 1621 C C . ARG A 1 198 ? 6.519 6.339 25.735 1.00 88.50 198 ARG A C 1
ATOM 1623 O O . ARG A 1 198 ? 5.826 6.721 24.794 1.00 88.50 198 ARG A O 1
ATOM 1630 N N . PHE A 1 199 ? 6.222 5.266 26.472 1.00 87.50 199 PHE A N 1
ATOM 1631 C CA . PHE A 1 199 ? 5.019 4.472 26.259 1.00 87.50 199 PHE A CA 1
ATOM 1632 C C . PHE A 1 199 ? 3.765 5.332 26.454 1.00 87.50 199 PHE A C 1
ATOM 1634 O O . PHE A 1 199 ? 2.983 5.486 25.520 1.00 87.50 199 PHE A O 1
ATOM 1641 N N . GLU A 1 200 ? 3.604 5.970 27.612 1.00 85.69 200 GLU A N 1
ATOM 1642 C CA . GLU A 1 200 ? 2.417 6.773 27.926 1.00 85.69 200 GLU A CA 1
ATOM 1643 C C . GLU A 1 200 ? 2.210 7.938 26.951 1.00 85.69 200 GLU A C 1
ATOM 1645 O O . GLU A 1 200 ? 1.093 8.148 26.477 1.00 85.69 200 GLU A O 1
ATOM 1650 N N . GLN A 1 201 ? 3.268 8.666 26.582 1.00 86.62 201 GLN A N 1
ATOM 1651 C CA . GLN A 1 201 ? 3.179 9.751 25.600 1.00 86.62 201 GLN A CA 1
ATOM 1652 C C . GLN A 1 201 ? 2.681 9.248 24.246 1.00 86.62 201 GLN A C 1
ATOM 1654 O O . GLN A 1 201 ? 1.767 9.843 23.662 1.00 86.62 201 GLN A O 1
ATOM 1659 N N . LYS A 1 202 ? 3.244 8.138 23.749 1.00 85.75 202 LYS A N 1
ATOM 1660 C CA . LYS A 1 202 ? 2.859 7.607 22.441 1.00 85.75 202 LYS A CA 1
ATOM 1661 C C . LYS A 1 202 ? 1.446 7.039 22.459 1.00 85.75 202 LYS A C 1
ATOM 1663 O O . LYS A 1 202 ? 0.683 7.293 21.531 1.00 85.75 202 LYS A O 1
ATOM 1668 N N . ILE A 1 203 ? 1.065 6.353 23.530 1.00 83.88 203 ILE A N 1
ATOM 1669 C CA . ILE A 1 203 ? -0.294 5.842 23.716 1.00 83.88 203 ILE A CA 1
ATOM 1670 C C . ILE A 1 203 ? -1.315 6.976 23.778 1.00 83.88 203 ILE A C 1
ATOM 1672 O O . ILE A 1 203 ? -2.322 6.916 23.078 1.00 83.88 203 ILE A O 1
ATOM 1676 N N . ASN A 1 204 ? -1.043 8.034 24.542 1.00 83.69 204 ASN A N 1
ATOM 1677 C CA . ASN A 1 204 ? -1.930 9.192 24.627 1.00 83.69 204 ASN A CA 1
ATOM 1678 C C . ASN A 1 204 ? -2.088 9.886 23.267 1.00 83.69 204 ASN A C 1
ATOM 1680 O O . ASN A 1 204 ? -3.184 10.328 22.924 1.00 83.69 204 ASN A O 1
ATOM 1684 N N . SER A 1 205 ? -1.014 9.967 22.475 1.00 83.06 205 SER A N 1
ATOM 1685 C CA . SER A 1 205 ? -1.074 10.465 21.096 1.00 83.06 205 SER A CA 1
ATOM 1686 C C . SER A 1 205 ? -1.955 9.573 20.218 1.00 83.06 205 SER A C 1
ATOM 1688 O O . SER A 1 205 ? -2.895 10.072 19.607 1.00 83.06 205 SER A O 1
ATOM 1690 N N . LEU A 1 206 ? -1.735 8.257 20.218 1.00 79.62 206 LEU A N 1
ATOM 1691 C CA . LEU A 1 206 ? -2.529 7.317 19.420 1.00 79.62 206 LEU A CA 1
ATOM 1692 C C . LEU A 1 206 ? -4.004 7.274 19.850 1.00 79.62 206 LEU A C 1
ATOM 1694 O O . LEU A 1 206 ? -4.883 7.052 19.017 1.00 79.62 206 LEU A O 1
ATOM 1698 N N . GLN A 1 207 ? -4.293 7.482 21.137 1.00 80.56 207 GLN A N 1
ATOM 1699 C CA . GLN A 1 207 ? -5.656 7.500 21.663 1.00 80.56 207 GLN A CA 1
ATOM 1700 C C . GLN A 1 207 ? -6.412 8.751 21.210 1.00 80.56 207 GLN A C 1
ATOM 1702 O O . GLN A 1 207 ? -7.587 8.651 20.860 1.00 80.56 207 GLN A O 1
ATOM 1707 N N . LYS A 1 208 ? -5.742 9.912 21.161 1.00 79.94 208 LYS A N 1
ATOM 1708 C CA . LYS A 1 208 ? -6.309 11.146 20.589 1.00 79.94 208 LYS A CA 1
ATOM 1709 C C . LYS A 1 208 ? -6.657 10.978 19.109 1.00 79.94 208 LYS A C 1
ATOM 1711 O O . LYS A 1 208 ? -7.700 11.458 18.683 1.00 79.94 208 LYS A O 1
ATOM 1716 N N . GLU A 1 209 ? -5.830 10.241 18.368 1.00 74.69 209 GLU A N 1
ATOM 1717 C CA . GLU A 1 209 ? -6.077 9.896 16.960 1.00 74.69 209 GLU A CA 1
ATOM 1718 C C . GLU A 1 209 ? -7.130 8.784 16.776 1.00 74.69 209 GLU A C 1
ATOM 1720 O O . GLU A 1 209 ? -7.552 8.498 15.657 1.00 74.69 209 GLU A O 1
ATOM 1725 N N . GLY A 1 210 ? -7.576 8.141 17.861 1.00 73.50 210 GLY A N 1
ATOM 1726 C CA . GLY A 1 210 ? -8.575 7.072 17.820 1.00 73.50 210 GLY A CA 1
ATOM 1727 C C . GLY A 1 210 ? -8.059 5.737 17.271 1.00 73.50 210 GLY A C 1
ATOM 1728 O O . GLY A 1 210 ? -8.865 4.896 16.882 1.00 73.50 210 GLY A O 1
ATOM 1729 N N . LEU A 1 211 ? -6.739 5.521 17.244 1.00 74.50 211 LEU A N 1
ATOM 1730 C CA . LEU A 1 211 ? -6.112 4.284 16.754 1.00 74.50 211 LEU A CA 1
ATOM 1731 C C . LEU A 1 211 ? -6.062 3.166 17.801 1.00 74.50 211 LEU A C 1
ATOM 1733 O O . LEU A 1 211 ? -5.888 1.996 17.458 1.00 74.50 211 LEU A O 1
ATOM 1737 N N . VAL A 1 212 ? -6.180 3.529 19.077 1.00 76.88 212 VAL A N 1
ATOM 1738 C CA . VAL A 1 212 ? -6.014 2.617 20.209 1.00 76.88 212 VAL A CA 1
ATOM 1739 C C . VAL A 1 212 ? -7.087 2.846 21.257 1.00 76.88 212 VAL A C 1
ATOM 1741 O O . VAL A 1 212 ? -7.466 3.985 21.540 1.00 76.88 212 VAL A O 1
ATOM 1744 N N . TRP A 1 213 ? -7.545 1.761 21.876 1.00 73.81 213 TRP A N 1
ATOM 1745 C CA . TRP A 1 213 ? -8.429 1.809 23.038 1.00 73.81 213 TRP A CA 1
ATOM 1746 C C . TRP A 1 213 ? -7.699 1.341 24.286 1.00 73.81 213 TRP A C 1
ATOM 1748 O O . TRP A 1 213 ? -7.028 0.314 24.265 1.00 73.81 213 TRP A O 1
ATOM 1758 N N . ALA A 1 214 ? -7.868 2.094 25.370 1.00 74.00 214 ALA A N 1
ATOM 1759 C CA . ALA A 1 214 ? -7.393 1.728 26.692 1.00 74.00 214 ALA A CA 1
ATOM 1760 C C . ALA A 1 214 ? -8.425 0.826 27.382 1.00 74.00 214 ALA A C 1
ATOM 1762 O O . ALA A 1 214 ? -9.526 1.285 27.696 1.00 74.00 214 ALA A O 1
ATOM 1763 N N . ASP A 1 215 ? -8.073 -0.431 27.649 1.00 72.00 215 ASP A N 1
ATOM 1764 C CA . ASP A 1 215 ? -8.835 -1.276 28.571 1.00 72.00 215 ASP A CA 1
ATOM 1765 C C . ASP A 1 215 ? -8.307 -1.097 30.006 1.00 72.00 215 ASP A C 1
ATOM 1767 O O . ASP A 1 215 ? -7.099 -1.106 30.239 1.00 72.00 215 ASP A O 1
ATOM 1771 N N . LYS A 1 216 ? -9.222 -0.904 30.964 1.00 64.62 216 LYS A N 1
ATOM 1772 C CA . LYS A 1 216 ? -8.930 -0.691 32.394 1.00 64.62 216 LYS A CA 1
ATOM 1773 C C . LYS A 1 216 ? -9.171 -1.942 33.255 1.00 64.62 216 LYS A C 1
ATOM 1775 O O . LYS A 1 216 ? -9.088 -1.847 34.477 1.00 64.62 216 LYS A O 1
ATOM 1780 N N . LYS A 1 217 ? -9.529 -3.096 32.671 1.00 53.12 217 LYS A N 1
ATOM 1781 C CA . LYS A 1 217 ? -10.020 -4.262 33.437 1.00 53.12 217 LYS A CA 1
ATOM 1782 C C . LYS A 1 217 ? -8.979 -5.251 33.973 1.00 53.12 217 LYS A C 1
ATOM 1784 O O . LYS A 1 217 ? -9.372 -6.172 34.685 1.00 53.12 217 LYS A O 1
ATOM 1789 N N . THR A 1 218 ? -7.684 -5.079 33.742 1.00 47.09 218 THR A N 1
ATOM 1790 C CA . THR A 1 218 ? -6.645 -5.902 34.391 1.00 47.09 218 THR A CA 1
ATOM 1791 C C . THR A 1 218 ? -6.068 -5.136 35.577 1.00 47.09 218 THR A C 1
ATOM 1793 O O . THR A 1 218 ? -5.509 -4.057 35.403 1.00 47.09 218 THR A O 1
ATOM 1796 N N . GLY A 1 219 ? -6.231 -5.677 36.791 1.00 42.28 219 GLY A N 1
ATOM 1797 C CA . GLY A 1 219 ? -6.009 -5.035 38.102 1.00 42.28 219 GLY A CA 1
ATOM 1798 C C . GLY A 1 219 ? -4.611 -4.483 38.429 1.00 42.28 219 GLY A C 1
ATOM 1799 O O . GLY A 1 219 ? -4.340 -4.219 39.592 1.00 42.28 219 GLY A O 1
ATOM 1800 N N . ASN A 1 220 ? -3.755 -4.262 37.432 1.00 42.09 220 ASN A N 1
ATOM 1801 C CA . ASN A 1 220 ? -2.397 -3.739 37.555 1.00 42.09 220 ASN A CA 1
ATOM 1802 C C . ASN A 1 220 ? -2.170 -2.465 36.726 1.00 42.09 220 ASN A C 1
ATOM 1804 O O . ASN A 1 220 ? -1.114 -2.324 36.133 1.00 42.09 220 ASN A O 1
ATOM 1808 N N . ASN A 1 221 ? -3.113 -1.520 36.623 1.00 44.91 221 ASN A N 1
ATOM 1809 C CA . ASN A 1 221 ? -2.870 -0.254 35.892 1.00 44.91 221 ASN A CA 1
ATOM 1810 C C . ASN A 1 221 ? -2.344 -0.442 34.441 1.00 44.91 221 ASN A C 1
ATOM 1812 O O . ASN A 1 221 ? -1.778 0.475 33.843 1.00 44.91 221 ASN A O 1
ATOM 1816 N N . GLN A 1 222 ? -2.504 -1.642 33.877 1.00 47.25 222 GLN A N 1
ATOM 1817 C CA . GLN A 1 222 ? -1.982 -2.011 32.575 1.00 47.25 222 GLN A CA 1
ATOM 1818 C C . GLN A 1 222 ? -2.990 -1.508 31.557 1.00 47.25 222 GLN A C 1
ATOM 1820 O O . GLN A 1 222 ? -4.080 -2.056 31.430 1.00 47.25 222 GLN A O 1
ATOM 1825 N N . ILE A 1 223 ? -2.633 -0.440 30.849 1.00 50.91 223 ILE A N 1
ATOM 1826 C CA . ILE A 1 223 ? -3.388 -0.001 29.682 1.00 50.91 223 ILE A CA 1
ATOM 1827 C C . ILE A 1 223 ? -3.189 -1.088 28.622 1.00 50.91 223 ILE A C 1
ATOM 1829 O O . ILE A 1 223 ? -2.167 -1.104 27.940 1.00 50.91 223 ILE A O 1
ATOM 1833 N N . CYS A 1 224 ? -4.123 -2.035 28.534 1.00 50.50 224 CYS A N 1
ATOM 1834 C CA . CYS A 1 224 ? -4.142 -3.016 27.458 1.00 50.50 224 CYS A CA 1
ATOM 1835 C C . CYS A 1 224 ? -4.679 -2.323 26.215 1.00 50.50 224 CYS A C 1
ATOM 1837 O O . CYS A 1 224 ? -5.826 -1.874 26.184 1.00 50.50 224 CYS A O 1
ATOM 1839 N N . ILE A 1 225 ? -3.826 -2.224 25.205 1.00 53.62 225 ILE A N 1
ATOM 1840 C CA . ILE A 1 225 ? -4.141 -1.506 23.980 1.00 53.62 225 ILE A CA 1
ATOM 1841 C C . ILE A 1 225 ? -4.404 -2.490 22.872 1.00 53.62 225 ILE A C 1
ATOM 1843 O O . ILE A 1 225 ? -3.490 -3.173 22.415 1.00 53.62 225 ILE A O 1
ATOM 1847 N N . ARG A 1 226 ? -5.654 -2.535 22.417 1.00 52.91 226 ARG A N 1
ATOM 1848 C CA . ARG A 1 226 ? -5.977 -3.175 21.146 1.00 52.91 226 ARG A CA 1
ATOM 1849 C C . ARG A 1 226 ? -5.692 -2.188 20.027 1.00 52.91 226 ARG A C 1
ATOM 1851 O O . ARG A 1 226 ? -6.361 -1.162 19.926 1.00 52.91 226 ARG A O 1
ATOM 1858 N N . PHE A 1 227 ? -4.713 -2.525 19.193 1.00 52.31 227 PHE A N 1
ATOM 1859 C CA . PHE A 1 227 ? -4.650 -1.977 17.847 1.00 52.31 227 PHE A CA 1
ATOM 1860 C C . PHE A 1 227 ? -5.814 -2.558 17.069 1.00 52.31 227 PHE A C 1
ATOM 1862 O O . PHE A 1 227 ? -6.105 -3.757 17.153 1.00 52.31 227 PHE A O 1
ATOM 1869 N N . PHE A 1 228 ? -6.522 -1.697 16.355 1.00 54.50 228 PHE A N 1
ATOM 1870 C CA . PHE A 1 228 ? -7.640 -2.158 15.575 1.00 54.50 228 PHE A CA 1
ATOM 1871 C C . PHE A 1 228 ? -7.171 -3.142 14.503 1.00 54.50 228 PHE A C 1
ATOM 1873 O O . PHE A 1 228 ? -6.460 -2.800 13.564 1.00 54.50 228 PHE A O 1
ATOM 1880 N N . ASN A 1 229 ? -7.652 -4.372 14.678 1.00 42.84 229 ASN A N 1
ATOM 1881 C CA . ASN A 1 229 ? -7.565 -5.505 13.773 1.00 42.84 229 ASN A CA 1
ATOM 1882 C C . ASN A 1 229 ? -6.312 -6.394 13.851 1.00 42.84 229 ASN A C 1
ATOM 1884 O O . ASN A 1 229 ? -5.593 -6.609 12.876 1.00 42.84 229 ASN A O 1
ATOM 1888 N N . ILE A 1 230 ? -6.169 -7.051 15.004 1.00 39.94 230 ILE A N 1
ATOM 1889 C CA . ILE A 1 230 ? -5.574 -8.388 15.102 1.00 39.94 230 ILE A CA 1
ATOM 1890 C C . ILE A 1 230 ? -6.665 -9.330 15.607 1.00 39.94 230 ILE A C 1
ATOM 1892 O O . ILE A 1 230 ? -6.928 -9.427 16.800 1.00 39.94 230 ILE A O 1
ATOM 1896 N N . LYS A 1 231 ? -7.370 -9.952 14.653 1.00 34.56 231 LYS A N 1
ATOM 1897 C CA . LYS A 1 231 ? -8.425 -10.961 14.857 1.00 34.56 231 LYS A CA 1
ATOM 1898 C C . LYS A 1 231 ? -9.484 -10.574 15.901 1.00 34.56 231 LYS A C 1
ATOM 1900 O O . LYS A 1 231 ? -9.510 -11.104 17.010 1.00 34.56 231 LYS A O 1
ATOM 1905 N N . LEU A 1 232 ? -10.463 -9.761 15.503 1.00 33.84 232 LEU A N 1
ATOM 1906 C CA . LEU A 1 232 ? -11.754 -9.744 16.201 1.00 33.84 232 LEU A CA 1
ATOM 1907 C C . LEU A 1 232 ? -12.533 -11.027 15.868 1.00 33.84 232 LEU A C 1
ATOM 1909 O O . LEU A 1 232 ? -13.462 -11.039 15.065 1.00 33.84 232 LEU A O 1
ATOM 1913 N N . ILE A 1 233 ? -12.151 -12.128 16.518 1.00 29.84 233 ILE A N 1
ATOM 1914 C CA . ILE A 1 233 ? -13.105 -13.185 16.841 1.00 29.84 233 ILE A CA 1
ATOM 1915 C C . ILE A 1 233 ? -14.075 -12.568 17.848 1.00 29.84 233 ILE A C 1
ATOM 1917 O O . ILE A 1 233 ? -13.676 -12.196 18.949 1.00 29.84 233 ILE A O 1
ATOM 1921 N N . ASN A 1 234 ? -15.325 -12.419 17.409 1.00 29.19 234 ASN A N 1
ATOM 1922 C CA . ASN A 1 234 ? -16.547 -12.291 18.202 1.00 29.19 234 ASN A CA 1
ATOM 1923 C C . ASN A 1 234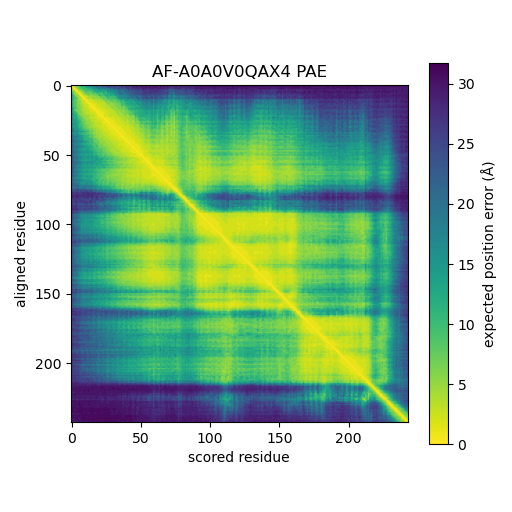 ? -16.338 -12.170 19.720 1.00 29.19 234 ASN A C 1
ATOM 1925 O O . ASN A 1 234 ? -16.426 -13.155 20.447 1.00 29.19 234 ASN A O 1
ATOM 1929 N N . PHE A 1 235 ? -16.182 -10.947 20.214 1.00 31.09 235 PHE A N 1
ATOM 1930 C CA . PHE A 1 235 ? -16.616 -10.636 21.568 1.00 31.09 235 PHE A CA 1
ATOM 1931 C C . PHE A 1 235 ? -17.565 -9.459 21.473 1.00 31.09 235 PHE A C 1
ATOM 1933 O O . PHE A 1 235 ? -17.156 -8.324 21.236 1.00 31.09 235 PHE A O 1
ATOM 1940 N N . LYS A 1 236 ? -18.860 -9.770 21.602 1.00 26.89 236 LYS A N 1
ATOM 1941 C CA . LYS A 1 236 ? -19.913 -8.790 21.850 1.00 26.89 236 LYS A CA 1
ATOM 1942 C C . LYS A 1 236 ? -19.409 -7.841 22.935 1.00 26.89 236 LYS A C 1
ATOM 1944 O O . LYS A 1 236 ? -19.264 -8.247 24.087 1.00 26.89 236 LYS A O 1
ATOM 1949 N N . LEU A 1 237 ? -19.173 -6.586 22.567 1.00 31.66 237 LEU A N 1
ATOM 1950 C CA . LEU A 1 237 ? -19.198 -5.489 23.520 1.00 31.66 237 LEU A CA 1
ATOM 1951 C C . LEU A 1 237 ? -20.625 -5.463 24.067 1.00 31.66 237 LEU A C 1
ATOM 1953 O O . LEU A 1 237 ? -21.536 -4.939 23.430 1.00 31.66 237 LEU A O 1
ATOM 1957 N N . GLN A 1 238 ? -20.842 -6.114 25.209 1.00 28.19 238 GLN A N 1
ATOM 1958 C CA . GLN A 1 238 ? -22.007 -5.817 26.022 1.00 28.19 238 GLN A CA 1
ATOM 1959 C C . GLN A 1 238 ? -21.869 -4.355 26.430 1.00 28.19 238 GLN A C 1
ATOM 1961 O O . GLN A 1 238 ? -21.049 -3.998 27.275 1.00 28.19 238 GLN A O 1
ATOM 1966 N N . SER A 1 239 ? -22.657 -3.513 25.768 1.00 34.56 239 SER A N 1
ATOM 1967 C CA . SER A 1 239 ? -23.052 -2.214 26.278 1.00 34.56 239 SER A CA 1
ATOM 1968 C C . SER A 1 239 ? -23.467 -2.383 27.737 1.00 34.56 239 SER A C 1
ATOM 1970 O O . SER A 1 239 ? -24.397 -3.143 28.020 1.00 34.56 239 SER A O 1
ATOM 1972 N N . LEU A 1 240 ? -22.806 -1.682 28.650 1.00 28.56 240 LEU A N 1
ATOM 1973 C CA . LEU A 1 240 ? -23.378 -1.425 29.963 1.00 28.56 240 LEU A CA 1
ATOM 1974 C C . LEU A 1 240 ? -23.592 0.079 30.128 1.00 28.56 240 LEU A C 1
ATOM 1976 O O . LEU A 1 240 ? -22.837 0.873 29.563 1.00 28.56 240 LEU A O 1
ATOM 1980 N N . PRO A 1 241 ? -24.701 0.444 30.786 1.00 30.81 241 PRO A N 1
ATOM 1981 C CA . PRO A 1 241 ? -25.393 1.696 30.570 1.00 30.81 241 PRO A CA 1
ATOM 1982 C C . PRO A 1 241 ? -24.713 2.831 31.321 1.00 30.81 241 PRO A C 1
ATOM 1984 O O . PRO A 1 241 ? -24.104 2.626 32.370 1.00 30.81 241 PRO A O 1
ATOM 1987 N N . GLY A 1 242 ? -24.859 4.033 30.768 1.00 37.56 242 GLY A N 1
ATOM 1988 C CA . GLY A 1 242 ? -24.400 5.251 31.407 1.00 37.56 242 GLY A CA 1
ATOM 1989 C C . GLY A 1 242 ? -24.987 5.418 32.804 1.00 37.56 242 GLY A C 1
ATOM 1990 O O . GLY A 1 242 ? -26.182 5.197 33.014 1.00 37.56 242 GLY A O 1
ATOM 1991 N N . ARG A 1 243 ? -24.121 5.845 33.718 1.00 31.38 243 ARG A N 1
ATOM 1992 C CA . ARG A 1 243 ? -24.390 6.803 34.787 1.00 31.38 243 ARG A CA 1
ATOM 1993 C C . ARG A 1 243 ? -23.124 7.611 35.011 1.00 31.38 243 ARG A C 1
ATOM 1995 O O . ARG A 1 243 ? -22.040 6.987 34.983 1.00 31.38 243 ARG A O 1
#

pLDDT: mean 76.64, std 16.61, range [26.89, 94.38]

Solvent-accessible surface area (backbone atoms only — not comparable to full-atom values): 13782 Å² total; per-residue (Å²): 134,84,65,68,67,59,52,54,52,51,55,48,50,54,49,56,50,48,53,51,51,53,51,48,52,55,50,51,52,51,51,50,51,52,50,50,54,52,49,58,49,49,54,51,49,44,51,50,48,65,77,40,40,67,52,45,70,61,33,46,68,57,32,49,54,51,50,51,56,32,50,78,71,73,42,60,62,65,46,69,77,88,34,93,41,34,89,75,48,48,26,54,50,39,55,52,49,29,52,54,52,49,52,53,46,60,72,40,24,88,77,24,35,26,43,44,47,50,70,57,50,46,53,51,45,29,73,75,69,73,48,63,70,46,72,66,54,53,54,52,15,47,58,72,48,36,83,78,52,54,45,49,74,45,93,90,46,31,43,28,62,48,87,66,83,82,43,72,67,54,52,54,51,49,54,47,14,64,76,67,51,34,37,39,67,70,57,40,31,73,76,69,66,51,54,68,68,63,50,53,54,51,50,54,53,37,39,73,64,47,41,39,47,78,41,81,84,50,99,69,88,41,50,38,27,39,54,49,80,52,77,85,72,88,69,82,79,75,83,75,80,92,129

Nearest PDB structures (foldseek):
  2zme-assembly1_A  TM=8.191E-01  e=2.117E-11  Homo sapiens
  1u5t-assembly1_A  TM=8.217E-01  e=6.617E-10  Saccharomyces cerevisiae
  1w7p-assembly1_A  TM=8.166E-01  e=9.336E-10  Saccharomyces cerevisiae
  8kg8-assembly1_4  TM=7.336E-01  e=3.927E-02  Saccharomyces cerevisiae S288C
  2fna-assembly2_B  TM=4.690E-01  e=2.073E-01  Saccharolobus solfataricus P2

Sequence (243 aa):
MYTGKSNFKSDRQKRDEKIKEEGKKLYDEKNKRLKEIHTVFSENLTQYASQYQDKIKKNPHFRQQFNELCQGLGIDPMVTKKSLLSDLGYGSFYLELSTKILDICAKRRKENGGMMKIEDIIKEFHIRHKEQINKYDVLKAIETVKELGGVSIVNQEYVCTVPVEFSSDVSDLTEMAEQNGFVSFELMQKNKQWNKDRFEQKINSLQKEGLVWADKKTGNNQICIRFFNIKLINFKLQSLPGR